Protein AF-A0A2P8W2Y6-F1 (afdb_monomer_lite)

Radius of gyration: 33.9 Å; chains: 1; bounding box: 63×38×98 Å

Foldseek 3Di:
DVVVVVVVVVVVVVVVVVVVPPPDDDPDDDPPVCVCVDPPDPVVVVVVVVVVVVVVVVVVVCVVVVVPVCVVVVVVVVVVVVVVCVVPPPVGVVVVVVVVVVVVVVVVVVVVVVVVCCVVCVVCCVVVVVVVVQVVQQAPADQEEAEEEDPVVVVVVVVCSSGHPNYHYHYDQPDLPDPQVVVCVVPVDRRPD

Sequence (193 aa):
MFLKFFYMALTRLFRQVRRETLTLAPPRRVNRLLWWLAPGLLVKRWLFLSMAGVLLVGVGGMIWLKLTPVFYTGQLLGAALRAFTTYVPNYVSGPLGILLGLGLIFWGQSRTVGAITDVLIPGNEEELLDALLTQRRLARGPKIVVIGGGTGLSNLLRGMKRYSSNITAIVTVADDGGSSGRLRRGMGGLPPG

pLDDT: mean 75.72, std 13.8, range [43.41, 96.81]

Structure (mmCIF, N/CA/C/O backbone):
data_AF-A0A2P8W2Y6-F1
#
_entry.id   AF-A0A2P8W2Y6-F1
#
loop_
_atom_site.group_PDB
_atom_site.id
_atom_site.type_symbol
_atom_site.label_atom_id
_atom_site.label_alt_id
_atom_site.label_comp_id
_atom_site.label_asym_id
_atom_site.label_entity_id
_atom_site.label_seq_id
_atom_site.pdbx_PDB_ins_code
_atom_site.Cartn_x
_atom_site.Cartn_y
_atom_site.Cartn_z
_atom_site.occupancy
_atom_site.B_iso_or_equiv
_atom_site.auth_seq_id
_atom_site.auth_comp_id
_atom_site.auth_asym_id
_atom_site.auth_atom_id
_atom_site.pdbx_PDB_model_num
ATOM 1 N N . MET A 1 1 ? 39.937 8.077 17.107 1.00 59.19 1 MET A N 1
ATOM 2 C CA . MET A 1 1 ? 38.876 8.012 18.144 1.00 59.19 1 MET A CA 1
ATOM 3 C C . MET A 1 1 ? 37.470 7.978 17.534 1.00 59.19 1 MET A C 1
ATOM 5 O O . MET A 1 1 ? 36.716 7.061 17.836 1.00 59.19 1 MET A O 1
ATOM 9 N N . PHE A 1 2 ? 37.157 8.883 16.600 1.00 55.91 2 PHE A N 1
ATOM 10 C CA . PHE A 1 2 ? 35.858 8.972 15.910 1.00 55.91 2 PHE A CA 1
ATOM 11 C C . PHE A 1 2 ? 35.444 7.689 15.159 1.00 55.91 2 PHE A C 1
ATOM 13 O O . PHE A 1 2 ? 34.303 7.247 15.247 1.00 55.91 2 PHE A O 1
ATOM 20 N N . LEU A 1 3 ? 36.400 7.017 14.507 1.00 61.06 3 LEU A N 1
ATOM 21 C CA . LEU A 1 3 ? 36.143 5.797 13.733 1.00 61.06 3 LEU A CA 1
ATOM 22 C C . LEU A 1 3 ? 35.712 4.600 14.606 1.00 61.06 3 LEU A C 1
ATOM 24 O O . LEU A 1 3 ? 34.827 3.839 14.225 1.00 61.06 3 LEU A O 1
ATOM 28 N N . LYS A 1 4 ? 36.279 4.467 15.817 1.00 63.56 4 LYS A N 1
ATOM 29 C CA . LYS A 1 4 ? 35.864 3.442 16.794 1.00 63.56 4 LYS A CA 1
ATOM 30 C C . LYS A 1 4 ? 34.476 3.738 17.363 1.00 63.56 4 LYS A C 1
ATOM 32 O O . LYS A 1 4 ? 33.698 2.810 17.563 1.00 63.56 4 LYS A O 1
ATOM 37 N N . PHE A 1 5 ? 34.152 5.013 17.584 1.00 74.69 5 PHE A N 1
ATOM 38 C CA . PHE A 1 5 ? 32.825 5.426 18.043 1.00 74.69 5 PHE A CA 1
ATOM 39 C C . PHE A 1 5 ? 31.755 5.145 16.983 1.00 74.69 5 PHE A C 1
ATOM 41 O O . PHE A 1 5 ? 30.730 4.542 17.291 1.00 74.69 5 PHE A O 1
ATOM 48 N N . PHE A 1 6 ? 32.040 5.474 15.721 1.00 70.50 6 PHE A N 1
ATOM 49 C CA . PHE A 1 6 ? 31.148 5.193 14.598 1.00 70.50 6 PHE A CA 1
ATOM 50 C C . PHE A 1 6 ? 30.934 3.687 14.398 1.00 70.50 6 PHE A C 1
ATOM 52 O O . PHE A 1 6 ? 29.796 3.233 14.312 1.00 70.50 6 PHE A O 1
ATOM 59 N N . TYR A 1 7 ? 32.006 2.887 14.436 1.00 75.44 7 TYR A N 1
ATOM 60 C CA . TYR A 1 7 ? 31.917 1.425 14.351 1.00 75.44 7 TYR A CA 1
ATOM 61 C C . TYR A 1 7 ? 31.097 0.817 15.505 1.00 75.44 7 TYR A C 1
ATOM 63 O O . TYR A 1 7 ? 30.297 -0.105 15.313 1.00 75.44 7 TYR A O 1
ATOM 71 N N . MET A 1 8 ? 31.237 1.361 16.716 1.00 78.38 8 MET A N 1
ATOM 72 C CA . MET A 1 8 ? 30.489 0.901 17.887 1.00 78.38 8 MET A CA 1
ATOM 73 C C . MET A 1 8 ? 29.012 1.330 17.858 1.00 78.38 8 MET A C 1
ATOM 75 O O . MET A 1 8 ? 28.143 0.552 18.250 1.00 78.38 8 MET A O 1
ATOM 79 N N . ALA A 1 9 ? 28.705 2.523 17.347 1.00 72.44 9 ALA A N 1
ATOM 80 C CA . ALA A 1 9 ? 27.332 2.978 17.127 1.00 72.44 9 ALA A CA 1
ATOM 81 C C . ALA A 1 9 ? 26.635 2.140 16.043 1.00 72.44 9 ALA A C 1
ATOM 83 O O . ALA A 1 9 ? 25.508 1.683 16.240 1.00 72.44 9 ALA A O 1
ATOM 84 N N . LEU A 1 10 ? 27.344 1.843 14.950 1.00 67.75 10 LEU A N 1
ATOM 85 C CA . LEU A 1 10 ? 26.839 1.028 13.847 1.00 67.75 10 LEU A CA 1
ATOM 86 C C . LEU A 1 10 ? 26.528 -0.404 14.313 1.00 67.75 10 LEU A C 1
ATOM 88 O O . LEU A 1 10 ? 25.441 -0.923 14.070 1.00 67.75 10 LEU A O 1
ATOM 92 N N . THR A 1 11 ? 27.435 -1.032 15.067 1.00 79.06 11 THR A N 1
ATOM 93 C CA . THR A 1 11 ? 27.229 -2.397 15.593 1.00 79.06 11 THR A CA 1
ATOM 94 C C . THR A 1 11 ? 26.142 -2.489 16.668 1.00 79.06 11 THR A C 1
ATOM 96 O O . THR A 1 11 ? 25.555 -3.562 16.847 1.00 79.06 11 THR A O 1
ATOM 99 N N . ARG A 1 12 ? 25.842 -1.395 17.381 1.00 71.81 12 ARG A N 1
ATOM 100 C CA . ARG A 1 12 ? 24.687 -1.309 18.292 1.00 71.81 12 ARG A CA 1
ATOM 101 C C . ARG A 1 12 ? 23.377 -1.177 17.519 1.00 71.81 12 ARG A C 1
ATOM 103 O O . ARG A 1 12 ? 22.449 -1.932 17.798 1.00 71.81 12 ARG A O 1
ATOM 110 N N . LEU A 1 13 ? 23.347 -0.323 16.497 1.00 69.50 13 LEU A N 1
ATOM 111 C CA . LEU A 1 13 ? 22.186 -0.145 15.623 1.00 69.50 13 LEU A CA 1
ATOM 112 C C . LEU A 1 13 ? 21.810 -1.460 14.916 1.00 69.50 13 LEU A C 1
ATOM 114 O O . LEU A 1 13 ? 20.659 -1.886 14.961 1.00 69.50 13 LEU A O 1
ATOM 118 N N . PHE A 1 14 ? 22.797 -2.174 14.363 1.00 67.06 14 PHE A N 1
ATOM 119 C CA . PHE A 1 14 ? 22.576 -3.477 13.722 1.00 67.06 14 PHE A CA 1
ATOM 120 C C . PHE A 1 14 ? 22.081 -4.557 14.696 1.00 67.06 14 PHE A C 1
ATOM 122 O O . PHE A 1 14 ? 21.278 -5.409 14.313 1.00 67.06 14 PHE A O 1
ATOM 129 N N . ARG A 1 15 ? 22.519 -4.531 15.963 1.00 68.00 15 ARG A N 1
ATOM 130 C CA . ARG A 1 15 ? 22.019 -5.460 16.992 1.00 68.00 15 ARG A CA 1
ATOM 131 C C . ARG A 1 15 ? 20.579 -5.163 17.402 1.00 68.00 15 ARG A C 1
ATOM 133 O O . ARG A 1 15 ? 19.836 -6.103 17.672 1.00 68.00 15 ARG A O 1
ATOM 140 N N . GLN A 1 16 ? 20.195 -3.891 17.427 1.00 67.75 16 GLN A N 1
ATOM 141 C CA . GLN A 1 16 ? 18.847 -3.463 17.785 1.00 67.75 16 GLN A CA 1
ATOM 142 C C . GLN A 1 16 ? 17.839 -3.808 16.681 1.00 67.75 16 GLN A C 1
ATOM 144 O O . GLN A 1 16 ? 16.830 -4.448 16.964 1.00 67.75 16 GLN A O 1
ATOM 149 N N . VAL A 1 17 ? 18.189 -3.549 15.416 1.00 60.25 17 VAL A N 1
ATOM 150 C CA . VAL A 1 17 ? 17.370 -3.934 14.249 1.00 60.25 17 VAL A CA 1
ATOM 151 C C . VAL A 1 17 ? 17.178 -5.454 14.167 1.00 60.25 17 VAL A C 1
ATOM 153 O O . VAL A 1 17 ? 16.086 -5.925 13.867 1.00 60.25 17 VAL A O 1
ATOM 156 N N . ARG A 1 18 ? 18.205 -6.249 14.507 1.00 57.97 18 ARG A N 1
ATOM 157 C CA . ARG A 1 18 ? 18.119 -7.720 14.478 1.00 57.97 18 ARG A CA 1
ATOM 158 C C . ARG A 1 18 ? 17.145 -8.296 15.516 1.00 57.97 18 ARG A C 1
ATOM 160 O O . ARG A 1 18 ? 16.585 -9.362 15.264 1.00 57.97 18 ARG A O 1
ATOM 167 N N . ARG A 1 19 ? 16.939 -7.626 16.659 1.00 53.72 19 ARG A N 1
ATOM 168 C CA . ARG A 1 19 ? 16.022 -8.094 17.717 1.00 53.72 19 ARG A CA 1
ATOM 169 C C . ARG A 1 19 ? 14.550 -7.851 17.386 1.00 53.72 19 ARG A C 1
ATOM 171 O O . ARG A 1 19 ? 13.730 -8.675 17.770 1.00 53.72 19 ARG A O 1
ATOM 178 N N . GLU A 1 20 ? 14.222 -6.802 16.635 1.00 53.66 20 GLU A N 1
ATOM 179 C CA . GLU A 1 20 ? 12.829 -6.525 16.242 1.00 53.66 20 GLU A CA 1
ATOM 180 C C . GLU A 1 20 ? 12.333 -7.416 15.092 1.00 53.66 20 GLU A C 1
ATOM 182 O O . GLU A 1 20 ? 11.141 -7.676 14.974 1.00 53.66 20 GLU A O 1
ATOM 187 N N . THR A 1 21 ? 13.235 -7.981 14.287 1.00 47.47 21 THR A N 1
ATOM 188 C CA . THR A 1 21 ? 12.878 -8.897 13.185 1.00 47.47 21 THR A CA 1
ATOM 189 C C . THR A 1 21 ? 12.520 -10.334 13.597 1.00 47.47 21 THR A C 1
ATOM 191 O O . THR A 1 21 ? 12.248 -11.153 12.722 1.00 47.47 21 THR A O 1
ATOM 194 N N . LEU A 1 22 ? 12.521 -10.685 14.890 1.00 51.41 22 LEU A N 1
ATOM 195 C CA . LEU A 1 22 ? 12.299 -12.071 15.347 1.00 51.41 22 LEU A CA 1
ATOM 196 C C . LEU A 1 22 ? 10.823 -12.492 15.493 1.00 51.41 22 LEU A C 1
ATOM 198 O O . LEU A 1 22 ? 10.568 -13.642 15.837 1.00 51.41 22 LEU A O 1
ATOM 202 N N . THR A 1 23 ? 9.851 -11.623 15.204 1.00 50.75 23 THR A N 1
ATOM 203 C CA . THR A 1 23 ? 8.413 -11.936 15.361 1.00 50.75 23 THR A CA 1
ATOM 204 C C . THR A 1 23 ? 7.635 -12.096 14.055 1.00 50.75 23 THR A C 1
ATOM 206 O O . THR A 1 23 ? 6.428 -12.317 14.093 1.00 50.75 23 THR A O 1
ATOM 209 N N . LEU A 1 24 ? 8.291 -12.059 12.891 1.00 50.66 24 LEU A N 1
ATOM 210 C CA . LEU A 1 24 ? 7.625 -12.268 11.603 1.00 50.66 24 LEU A CA 1
ATOM 211 C C . LEU A 1 24 ? 8.245 -13.467 10.881 1.00 50.66 24 LEU A C 1
ATOM 213 O O . LEU A 1 24 ? 9.346 -13.393 10.334 1.00 50.66 24 LEU A O 1
ATOM 217 N N . ALA A 1 25 ? 7.527 -14.591 10.901 1.00 53.88 25 ALA A N 1
ATOM 218 C CA . ALA A 1 25 ? 7.839 -15.752 10.076 1.00 53.88 25 ALA A CA 1
ATOM 219 C C . ALA A 1 25 ? 7.902 -15.328 8.593 1.00 53.88 25 ALA A C 1
ATOM 221 O O . ALA A 1 25 ? 6.975 -14.667 8.117 1.00 53.88 25 ALA A O 1
ATOM 222 N N . PRO A 1 26 ? 8.963 -15.670 7.839 1.00 43.41 26 PRO A N 1
ATOM 223 C CA . PRO A 1 26 ? 9.071 -15.231 6.458 1.00 43.41 26 PRO A CA 1
ATOM 224 C C . PRO A 1 26 ? 8.188 -16.116 5.565 1.00 43.41 26 PRO A C 1
ATOM 226 O O . PRO A 1 26 ? 8.319 -17.344 5.608 1.00 43.41 26 PRO A O 1
ATOM 229 N N . PRO A 1 27 ? 7.325 -15.542 4.710 1.00 46.50 27 PRO A N 1
ATOM 230 C CA . PRO A 1 27 ? 6.673 -16.316 3.675 1.00 46.50 27 PRO A CA 1
ATOM 231 C C . PRO A 1 27 ? 7.684 -16.682 2.579 1.00 46.50 27 PRO A C 1
ATOM 233 O O . PRO A 1 27 ? 8.727 -16.050 2.387 1.00 46.50 27 PRO A O 1
ATOM 236 N N . ARG A 1 28 ? 7.351 -17.767 1.882 1.00 55.56 28 ARG A N 1
ATOM 237 C CA . ARG A 1 28 ? 8.109 -18.447 0.826 1.00 55.56 28 ARG A CA 1
ATOM 238 C C . ARG A 1 28 ? 8.902 -17.506 -0.092 1.00 55.56 28 ARG A C 1
ATOM 240 O O . ARG A 1 28 ? 8.324 -16.721 -0.826 1.00 55.56 28 ARG A O 1
ATOM 247 N N . ARG A 1 29 ? 10.227 -17.693 -0.097 1.00 56.19 29 ARG A N 1
ATOM 248 C CA . ARG A 1 29 ? 11.159 -17.667 -1.248 1.00 56.19 29 ARG A CA 1
ATOM 249 C C . ARG A 1 29 ? 10.904 -16.644 -2.382 1.00 56.19 29 ARG A C 1
ATOM 251 O O . ARG A 1 29 ? 11.167 -16.953 -3.536 1.00 56.19 29 ARG A O 1
ATOM 258 N N . VAL A 1 30 ? 10.472 -15.422 -2.082 1.00 56.03 30 VAL A N 1
ATOM 259 C CA . VAL A 1 30 ? 10.576 -14.291 -3.023 1.00 56.03 30 VAL A CA 1
ATOM 260 C C . VAL A 1 30 ? 11.935 -13.632 -2.803 1.00 56.03 30 VAL A C 1
ATOM 262 O O . VAL A 1 30 ? 12.314 -13.389 -1.656 1.00 56.03 30 VAL A O 1
ATOM 265 N N . ASN A 1 31 ? 12.689 -13.397 -3.884 1.00 58.06 3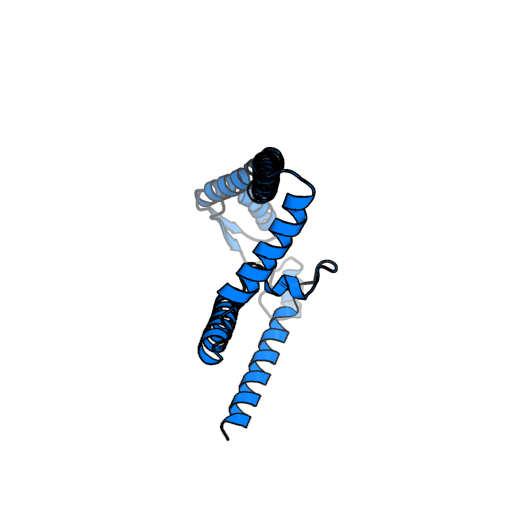1 ASN A N 1
ATOM 266 C CA . ASN A 1 31 ? 14.060 -12.877 -3.859 1.00 58.06 31 ASN A CA 1
ATOM 267 C C . ASN A 1 31 ? 14.242 -11.797 -2.785 1.00 58.06 31 ASN A C 1
ATOM 269 O O . ASN A 1 31 ? 13.655 -10.719 -2.862 1.00 58.06 31 ASN A O 1
ATOM 273 N N . ARG A 1 32 ? 15.094 -12.083 -1.791 1.00 60.44 32 ARG A N 1
ATOM 274 C CA . ARG A 1 32 ? 15.399 -11.199 -0.650 1.00 60.44 32 ARG A CA 1
ATOM 275 C C . ARG A 1 32 ? 15.792 -9.777 -1.077 1.00 60.44 32 ARG A C 1
ATOM 277 O O . ARG A 1 32 ? 15.576 -8.842 -0.317 1.00 60.44 32 ARG A O 1
ATOM 284 N N . LEU A 1 33 ? 16.340 -9.623 -2.288 1.00 58.84 33 LEU A N 1
ATOM 285 C CA . LEU A 1 33 ? 16.663 -8.331 -2.898 1.00 58.84 33 LEU A CA 1
ATOM 286 C C . LEU A 1 33 ? 15.426 -7.483 -3.236 1.00 58.84 33 LEU A C 1
ATOM 288 O O . LEU A 1 33 ? 15.447 -6.277 -3.025 1.00 58.84 33 LEU A O 1
ATOM 292 N N . LEU A 1 34 ? 14.341 -8.085 -3.732 1.00 64.56 34 LEU A N 1
ATOM 293 C CA . LEU A 1 34 ? 13.133 -7.345 -4.124 1.00 64.56 34 LEU A CA 1
ATOM 294 C C . LEU A 1 34 ? 12.362 -6.813 -2.907 1.00 64.56 34 LEU A C 1
ATOM 296 O O . LEU A 1 34 ? 11.679 -5.798 -3.007 1.00 64.56 34 LEU A O 1
ATOM 300 N N . TRP A 1 35 ? 12.541 -7.425 -1.732 1.00 59.25 35 TRP A N 1
ATOM 301 C CA . TRP A 1 35 ? 11.986 -6.926 -0.469 1.00 59.25 35 TRP A CA 1
ATOM 302 C C . TRP A 1 35 ? 12.516 -5.539 -0.079 1.00 59.25 35 TRP A C 1
ATOM 304 O O . TRP A 1 35 ? 11.822 -4.790 0.601 1.00 59.25 35 TRP A O 1
ATOM 314 N N . TRP A 1 36 ? 13.705 -5.147 -0.549 1.00 58.09 36 TRP A N 1
ATOM 315 C CA . TRP A 1 36 ? 14.262 -3.811 -0.291 1.00 58.09 36 TRP A CA 1
ATOM 316 C C . TRP A 1 36 ? 13.543 -2.714 -1.095 1.00 58.09 36 TRP A C 1
ATOM 318 O O . TRP A 1 36 ? 13.658 -1.530 -0.777 1.00 58.09 36 TRP A O 1
ATOM 328 N N . LEU A 1 37 ? 12.753 -3.111 -2.099 1.00 64.56 37 LEU A N 1
ATOM 329 C CA . LEU A 1 37 ? 11.881 -2.248 -2.894 1.00 64.56 37 LEU A CA 1
ATOM 330 C C . LEU A 1 37 ? 10.422 -2.259 -2.390 1.00 64.56 37 LEU A C 1
ATOM 332 O O . LEU A 1 37 ? 9.564 -1.625 -3.009 1.00 64.56 37 LEU A O 1
ATOM 336 N N . ALA A 1 38 ? 10.109 -2.910 -1.261 1.00 63.28 38 ALA A N 1
ATOM 337 C CA . ALA A 1 38 ? 8.760 -2.926 -0.688 1.00 63.28 38 ALA A CA 1
ATOM 338 C C . ALA A 1 38 ? 8.332 -1.529 -0.166 1.00 63.28 38 ALA A C 1
ATOM 340 O O . ALA A 1 38 ? 9.143 -0.813 0.433 1.00 63.28 38 ALA A O 1
ATOM 341 N N . PRO A 1 39 ? 7.093 -1.067 -0.436 1.00 52.25 39 PRO A N 1
ATOM 342 C CA . PRO A 1 39 ? 6.592 0.234 0.027 1.00 52.25 39 PRO A CA 1
ATOM 343 C C . PRO A 1 39 ? 6.529 0.291 1.563 1.00 52.25 39 PRO A C 1
ATOM 345 O O . PRO A 1 39 ? 5.970 -0.598 2.186 1.00 52.25 39 PRO A O 1
ATOM 348 N N . GLY A 1 40 ? 7.148 1.319 2.163 1.00 63.09 40 GLY A N 1
ATOM 349 C CA . GLY A 1 40 ? 7.237 1.509 3.623 1.00 63.09 40 GLY A CA 1
ATOM 350 C C . GLY A 1 40 ? 8.664 1.660 4.175 1.00 63.09 40 GLY A C 1
ATOM 351 O O . GLY A 1 40 ? 8.849 2.218 5.250 1.00 63.09 40 GLY A O 1
ATOM 352 N N . LEU A 1 41 ? 9.693 1.245 3.425 1.00 63.09 41 LEU A N 1
ATOM 353 C CA . LEU A 1 41 ? 11.104 1.424 3.796 1.00 63.09 41 LEU A CA 1
ATOM 354 C C . LEU A 1 41 ? 11.667 2.749 3.246 1.00 63.09 41 LEU A C 1
ATOM 356 O O . LEU A 1 41 ? 11.621 3.006 2.041 1.00 63.09 41 LEU A O 1
ATOM 360 N N . LEU A 1 42 ? 12.267 3.574 4.117 1.00 64.50 42 LEU A N 1
ATOM 361 C CA . LEU A 1 42 ? 12.885 4.872 3.770 1.00 6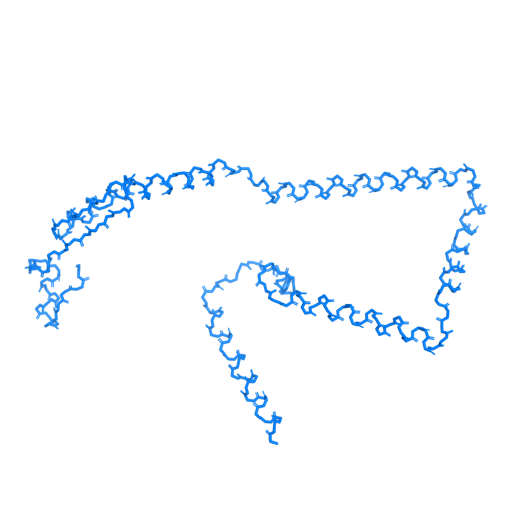4.50 42 LEU A CA 1
ATOM 362 C C . LEU A 1 42 ? 14.031 4.767 2.741 1.00 64.50 42 LEU A C 1
ATOM 364 O O . LEU A 1 42 ? 14.434 5.774 2.162 1.00 64.50 42 LEU A O 1
ATOM 368 N N . VAL A 1 43 ? 14.529 3.553 2.481 1.00 73.06 43 VAL A N 1
ATOM 369 C CA . VAL A 1 43 ? 15.632 3.246 1.555 1.00 73.06 43 VAL A CA 1
ATOM 370 C C . VAL A 1 43 ? 15.353 3.747 0.135 1.00 73.06 43 VAL A C 1
ATOM 372 O O . VAL A 1 43 ? 16.273 4.207 -0.535 1.00 73.06 43 VAL A O 1
ATOM 375 N N . LYS A 1 44 ? 14.089 3.752 -0.312 1.00 73.69 44 LYS A N 1
ATOM 376 C CA . LYS A 1 44 ? 13.722 4.167 -1.678 1.00 73.69 44 LYS A CA 1
ATOM 377 C C . LYS A 1 44 ? 14.153 5.596 -1.999 1.00 73.69 44 LYS A C 1
ATOM 379 O O . LYS A 1 44 ? 14.703 5.835 -3.066 1.00 73.69 44 LYS A O 1
ATOM 384 N N . ARG A 1 45 ? 13.942 6.538 -1.070 1.00 76.75 45 ARG A N 1
ATOM 385 C CA . ARG A 1 45 ? 14.280 7.960 -1.272 1.00 76.75 45 ARG A CA 1
ATOM 386 C C . ARG A 1 45 ? 15.783 8.147 -1.493 1.00 76.75 45 ARG A C 1
ATOM 388 O O . ARG A 1 45 ? 16.188 8.867 -2.397 1.00 76.75 45 ARG A O 1
ATOM 395 N N . TRP A 1 46 ? 16.593 7.437 -0.711 1.00 82.75 46 TRP A N 1
ATOM 396 C CA . TRP A 1 46 ? 18.052 7.471 -0.807 1.00 82.75 46 TRP A CA 1
ATOM 397 C C . TRP A 1 46 ? 18.585 6.705 -2.020 1.00 82.75 46 TRP A C 1
ATOM 399 O O . TRP A 1 46 ? 19.584 7.120 -2.595 1.00 82.75 46 TRP A O 1
ATOM 409 N N . LEU A 1 47 ? 17.900 5.639 -2.447 1.00 81.19 47 LEU A N 1
ATOM 410 C CA . LEU A 1 47 ? 18.219 4.897 -3.668 1.00 81.19 47 LEU A CA 1
ATOM 411 C C . LEU A 1 47 ? 17.985 5.750 -4.925 1.00 81.19 47 LEU A C 1
ATOM 413 O O . LEU A 1 47 ? 18.812 5.758 -5.829 1.00 81.19 47 LEU A O 1
ATOM 417 N N . PHE A 1 48 ? 16.882 6.503 -4.976 1.00 81.75 48 PHE A N 1
ATOM 418 C CA . PHE A 1 48 ? 16.642 7.444 -6.073 1.00 81.75 48 PHE A CA 1
ATOM 419 C C . PHE A 1 48 ? 17.686 8.560 -6.092 1.00 81.75 48 PHE A C 1
ATOM 421 O O . PHE A 1 48 ? 18.197 8.897 -7.157 1.00 81.75 48 PHE A O 1
ATOM 428 N N . LEU A 1 49 ? 18.048 9.091 -4.920 1.00 88.44 49 LEU A N 1
ATOM 429 C CA . LEU A 1 49 ? 19.076 10.122 -4.809 1.00 88.44 49 LEU A CA 1
ATOM 430 C C . LEU A 1 49 ? 20.462 9.605 -5.234 1.00 88.44 49 LEU A C 1
ATOM 432 O O . LEU A 1 49 ? 21.180 10.304 -5.946 1.00 88.44 49 LEU A O 1
ATOM 436 N N . SER A 1 50 ? 20.832 8.377 -4.855 1.00 84.50 50 SER A N 1
ATOM 437 C CA . SER A 1 50 ? 22.110 7.779 -5.255 1.00 84.50 50 SER A CA 1
ATOM 438 C C . SER A 1 50 ? 22.147 7.445 -6.746 1.00 84.50 50 SER A C 1
ATOM 440 O O . SER A 1 50 ? 23.147 7.723 -7.402 1.00 84.50 50 SER A O 1
ATOM 442 N N . MET A 1 51 ? 21.051 6.931 -7.308 1.00 88.69 51 MET A N 1
ATOM 443 C CA . MET A 1 51 ? 20.928 6.671 -8.744 1.00 88.69 51 MET A CA 1
ATOM 444 C C . MET A 1 51 ? 21.012 7.968 -9.561 1.00 88.69 51 MET A C 1
ATOM 446 O O . MET A 1 51 ? 21.738 8.021 -10.553 1.00 88.69 51 MET A O 1
ATOM 450 N N . ALA A 1 52 ? 20.348 9.036 -9.108 1.00 91.44 52 ALA A N 1
ATOM 451 C CA . ALA A 1 52 ? 20.464 10.364 -9.707 1.00 91.44 52 ALA A CA 1
ATOM 452 C C . ALA A 1 52 ? 21.903 10.906 -9.628 1.00 91.44 52 ALA A C 1
ATOM 454 O O . ALA A 1 52 ? 22.404 11.454 -10.608 1.00 91.44 52 ALA A O 1
ATOM 455 N N . GLY A 1 53 ? 22.594 10.699 -8.502 1.00 94.75 53 GLY A N 1
ATOM 456 C CA . GLY A 1 53 ? 24.000 11.076 -8.332 1.00 94.75 53 GLY A CA 1
ATOM 457 C C . GLY A 1 53 ? 24.946 10.329 -9.278 1.00 94.75 53 GLY A C 1
ATOM 458 O O . GLY A 1 53 ? 25.791 10.954 -9.911 1.00 94.75 53 GLY A O 1
ATOM 459 N N . VAL A 1 54 ? 24.778 9.012 -9.436 1.00 91.75 54 VAL A N 1
ATOM 460 C CA . VAL A 1 54 ? 25.576 8.197 -10.375 1.00 91.75 54 VAL A CA 1
ATOM 461 C C . VAL A 1 54 ? 25.360 8.650 -11.821 1.00 91.75 54 VAL A C 1
ATOM 463 O O . VAL A 1 54 ? 26.327 8.772 -12.572 1.00 91.75 54 VAL A O 1
ATOM 466 N N . LEU A 1 55 ? 24.118 8.959 -12.203 1.00 90.38 55 LEU A N 1
ATOM 467 C CA . LEU A 1 55 ? 23.803 9.503 -13.527 1.00 90.38 55 LEU A CA 1
ATOM 468 C C . LEU A 1 55 ? 24.461 10.869 -13.754 1.00 90.38 55 LEU A C 1
ATOM 470 O O . LEU A 1 55 ? 25.065 11.083 -14.803 1.00 90.38 55 LEU A O 1
ATOM 474 N N . LEU A 1 56 ? 24.398 11.767 -12.769 1.00 92.75 56 LEU A N 1
ATOM 475 C CA . LEU A 1 56 ? 25.045 13.082 -12.823 1.00 92.75 56 LEU A CA 1
ATOM 476 C C . LEU A 1 56 ? 26.567 12.976 -12.953 1.00 92.75 56 LEU A C 1
ATOM 478 O O . LEU A 1 56 ? 27.155 13.674 -13.774 1.00 92.75 56 LEU A O 1
ATOM 482 N N . VAL A 1 57 ? 27.199 12.080 -12.191 1.00 92.12 57 VAL A N 1
ATOM 483 C CA . VAL A 1 57 ? 28.644 11.816 -12.286 1.00 92.12 57 VAL A CA 1
ATOM 484 C C . VAL A 1 57 ? 29.001 11.229 -13.650 1.00 92.12 57 VAL A C 1
ATOM 486 O O . VAL A 1 57 ? 29.988 11.649 -14.248 1.00 92.12 57 VAL A O 1
ATOM 489 N N . GLY A 1 58 ? 28.188 10.312 -14.179 1.00 85.25 58 GLY A N 1
ATOM 490 C CA . GLY A 1 58 ? 28.376 9.758 -15.520 1.00 85.25 58 GLY A CA 1
ATOM 491 C C . GLY A 1 58 ? 28.296 10.833 -16.604 1.00 85.25 58 GLY A C 1
ATOM 492 O O . GLY A 1 58 ? 29.199 10.947 -17.430 1.00 85.25 58 GLY A O 1
ATOM 493 N N . VAL A 1 59 ? 27.255 11.670 -16.570 1.00 82.69 59 VAL A N 1
ATOM 494 C CA . VAL A 1 59 ? 27.067 12.785 -17.514 1.00 82.69 59 VAL A CA 1
ATOM 495 C C . VAL A 1 59 ? 28.189 13.815 -17.392 1.00 82.69 59 VAL A C 1
ATOM 497 O O . VAL A 1 59 ? 28.770 14.204 -18.404 1.00 82.69 59 VAL A O 1
ATOM 500 N N . GLY A 1 60 ? 28.557 14.204 -16.171 1.00 84.94 60 GLY A N 1
ATOM 501 C CA . GLY A 1 60 ? 29.672 15.115 -15.915 1.00 84.94 60 GLY A CA 1
ATOM 502 C C . GLY A 1 60 ? 31.014 14.556 -16.389 1.00 84.94 60 GLY A C 1
ATOM 503 O O . GLY A 1 60 ? 31.788 15.277 -17.014 1.00 84.94 60 GLY A O 1
ATOM 504 N N . GLY A 1 61 ? 31.266 13.262 -16.174 1.00 85.69 61 GLY A N 1
ATOM 505 C CA . GLY A 1 61 ? 32.456 12.568 -16.667 1.00 85.69 61 GLY A CA 1
ATOM 506 C C . GLY A 1 61 ? 32.515 12.506 -18.194 1.00 85.69 61 GLY A C 1
ATOM 507 O O . GLY A 1 61 ? 33.565 12.769 -18.774 1.00 85.69 61 GLY A O 1
ATOM 508 N N . MET A 1 62 ? 31.386 12.241 -18.858 1.00 75.12 62 MET A N 1
ATOM 509 C CA . MET A 1 62 ? 31.292 12.265 -20.324 1.00 75.12 62 MET A CA 1
ATOM 510 C C . MET A 1 62 ? 31.616 13.653 -20.895 1.00 75.12 62 MET A C 1
ATOM 512 O O . MET A 1 62 ? 32.369 13.759 -21.864 1.00 75.12 62 MET A O 1
ATOM 516 N N . ILE A 1 63 ? 31.104 14.716 -20.264 1.00 77.94 63 ILE A N 1
ATOM 517 C CA . ILE A 1 63 ? 31.408 16.105 -20.638 1.00 77.94 63 ILE A CA 1
ATOM 518 C C . ILE A 1 63 ? 32.892 16.420 -20.392 1.00 77.94 63 ILE A C 1
ATOM 520 O O . ILE A 1 63 ? 33.560 16.967 -21.269 1.00 77.94 63 ILE A O 1
ATOM 524 N N . TRP A 1 64 ? 33.424 16.048 -19.223 1.00 81.50 64 TRP A N 1
ATOM 525 C CA . TRP A 1 64 ? 34.801 16.343 -18.817 1.00 81.50 64 TRP A CA 1
ATOM 526 C C . TRP A 1 64 ? 35.843 15.655 -19.705 1.00 81.50 64 TRP A C 1
ATOM 528 O O . TRP A 1 64 ? 36.824 16.280 -20.105 1.00 81.50 64 TRP A O 1
ATOM 538 N N . LEU A 1 65 ? 35.597 14.400 -20.082 1.00 82.00 65 LEU A N 1
ATOM 539 C CA . LEU A 1 65 ? 36.479 13.620 -20.953 1.00 82.00 65 LEU A CA 1
ATOM 540 C C . LEU A 1 65 ? 36.351 13.990 -22.441 1.00 82.00 65 LEU A C 1
ATOM 542 O O . LEU A 1 65 ? 37.009 13.367 -23.272 1.00 82.00 65 LEU A O 1
ATOM 546 N N . LYS A 1 66 ? 35.507 14.972 -22.803 1.00 69.44 66 LYS A N 1
ATOM 547 C CA . LYS A 1 66 ? 35.170 15.329 -24.198 1.00 69.44 66 LYS A CA 1
ATOM 548 C C . LYS A 1 66 ? 34.756 14.119 -25.054 1.00 69.44 66 LYS A C 1
ATOM 550 O O . LYS A 1 66 ? 34.855 14.155 -26.281 1.00 69.44 66 LYS A O 1
ATOM 555 N N . LEU A 1 67 ? 34.266 13.052 -24.422 1.00 62.97 67 LEU A N 1
ATOM 556 C CA . LEU A 1 67 ? 33.676 11.908 -25.103 1.00 62.97 67 LEU A CA 1
ATOM 557 C C . LEU A 1 67 ? 32.306 12.371 -25.582 1.00 62.97 67 LEU A C 1
ATOM 559 O O . LEU A 1 67 ? 31.374 12.359 -24.797 1.00 62.97 67 LEU A O 1
ATOM 563 N N . THR A 1 68 ? 32.185 12.850 -26.821 1.00 65.81 68 THR A N 1
ATOM 564 C CA . THR A 1 68 ? 30.922 13.313 -27.420 1.00 65.81 68 THR A CA 1
ATOM 565 C C . THR A 1 68 ? 29.964 12.125 -27.597 1.00 65.81 68 THR A C 1
ATOM 567 O O . THR A 1 68 ? 30.008 11.452 -28.629 1.00 65.81 68 THR A O 1
ATOM 570 N N . PRO A 1 69 ? 29.052 11.827 -26.645 1.00 61.31 69 PRO A N 1
ATOM 571 C CA . PRO A 1 69 ? 28.259 10.600 -26.701 1.00 61.31 69 PRO A CA 1
ATOM 572 C C . PRO A 1 69 ? 27.199 10.729 -27.796 1.00 61.31 69 PRO A C 1
ATOM 574 O O . PRO A 1 69 ? 26.857 9.763 -28.466 1.00 61.31 69 PRO A O 1
ATOM 577 N N . VAL A 1 70 ? 26.736 11.954 -28.046 1.00 63.84 70 VAL A N 1
ATOM 578 C CA . VAL A 1 70 ? 25.765 12.291 -29.091 1.00 63.84 70 VAL A CA 1
ATOM 579 C C . VAL A 1 70 ? 26.284 11.932 -30.486 1.00 63.84 70 VAL A C 1
ATOM 581 O O . VAL A 1 70 ? 25.513 11.448 -31.310 1.00 63.84 70 VAL A O 1
ATOM 584 N N . PHE A 1 71 ? 27.588 12.088 -30.745 1.00 66.56 71 PHE A N 1
ATOM 585 C CA . PHE A 1 71 ? 28.164 11.797 -32.058 1.00 66.56 71 PHE A CA 1
ATOM 586 C C . PHE A 1 71 ? 28.255 10.289 -32.325 1.00 66.56 71 PHE A C 1
ATOM 588 O O . PHE A 1 71 ? 27.764 9.823 -33.351 1.00 66.56 71 PHE A O 1
ATOM 595 N N . TYR A 1 72 ? 28.799 9.507 -31.385 1.00 68.69 72 TYR A N 1
ATOM 596 C CA . TYR A 1 72 ? 28.928 8.052 -31.550 1.00 68.69 72 TYR A CA 1
ATOM 597 C C . TYR A 1 72 ? 27.579 7.325 -31.497 1.00 68.69 72 TYR A C 1
ATOM 599 O O . TYR A 1 72 ? 27.343 6.411 -32.286 1.00 68.69 72 TYR A O 1
ATOM 607 N N . THR A 1 73 ? 26.662 7.758 -30.624 1.00 67.12 73 THR A N 1
ATOM 608 C CA . THR A 1 73 ? 25.314 7.166 -30.539 1.00 67.12 73 THR A CA 1
ATOM 609 C C . THR A 1 73 ? 24.500 7.502 -31.789 1.00 67.12 73 THR A C 1
ATOM 611 O O . THR A 1 73 ? 23.818 6.637 -32.333 1.00 67.12 73 THR A O 1
ATOM 614 N N . GLY A 1 74 ? 24.627 8.734 -32.296 1.00 72.12 74 GLY A N 1
ATOM 615 C CA . GLY A 1 74 ? 24.023 9.154 -33.559 1.00 72.12 74 GLY A CA 1
ATOM 616 C C . GLY A 1 74 ? 24.595 8.411 -34.770 1.00 72.12 74 GLY A C 1
ATOM 617 O O . GLY A 1 74 ? 23.833 8.007 -35.647 1.00 72.12 74 GLY A O 1
ATOM 618 N N . GLN A 1 75 ? 25.910 8.163 -34.805 1.00 72.88 75 GLN A N 1
ATOM 619 C CA . GLN A 1 75 ? 26.536 7.357 -35.858 1.00 72.88 75 GLN A CA 1
ATOM 620 C C . GLN A 1 75 ? 26.092 5.896 -35.822 1.00 72.88 75 GLN A C 1
ATOM 622 O O . GLN A 1 75 ? 25.773 5.352 -36.874 1.00 72.88 75 GLN A O 1
ATOM 627 N N . LEU A 1 76 ? 26.034 5.269 -34.645 1.00 72.50 76 LEU A N 1
ATOM 628 C CA . LEU A 1 76 ? 25.580 3.883 -34.505 1.00 72.50 76 LEU A CA 1
ATOM 629 C C . LEU A 1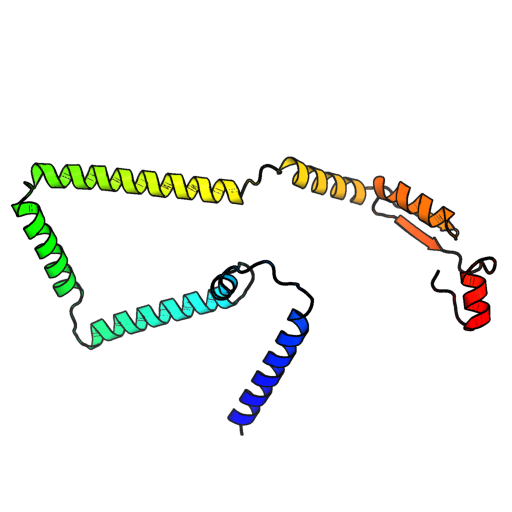 76 ? 24.114 3.724 -34.911 1.00 72.50 76 LEU A C 1
ATOM 631 O O . LEU A 1 76 ? 23.788 2.839 -35.702 1.00 72.50 76 LEU A O 1
ATOM 635 N N . LEU A 1 77 ? 23.242 4.609 -34.422 1.00 74.94 77 LEU A N 1
ATOM 636 C CA . LEU A 1 77 ? 21.823 4.591 -34.770 1.00 74.94 77 LEU A CA 1
ATOM 637 C C . LEU A 1 77 ? 21.624 4.873 -36.267 1.00 74.94 77 LEU A C 1
ATOM 639 O O . LEU A 1 77 ? 20.859 4.179 -36.930 1.00 74.94 77 LEU A O 1
ATOM 643 N N . GLY A 1 78 ? 22.360 5.839 -36.821 1.00 74.56 78 GLY A N 1
ATOM 644 C CA . GLY A 1 78 ? 22.334 6.160 -38.246 1.00 74.56 78 GLY A CA 1
ATOM 645 C C . GLY A 1 78 ? 22.868 5.033 -39.135 1.00 74.56 78 GLY A C 1
ATOM 646 O O . GLY A 1 78 ? 22.293 4.774 -40.189 1.00 74.56 78 GLY A O 1
ATOM 647 N N . ALA A 1 79 ? 23.926 4.333 -38.721 1.00 76.94 79 ALA A N 1
ATOM 648 C CA . ALA A 1 79 ? 24.472 3.183 -39.440 1.00 76.94 79 ALA A CA 1
ATOM 649 C C . ALA A 1 79 ? 23.510 1.988 -39.412 1.00 76.94 79 ALA A C 1
ATOM 651 O O . ALA A 1 79 ? 23.276 1.375 -40.452 1.00 76.94 79 ALA A O 1
ATOM 652 N N . ALA A 1 80 ? 22.896 1.706 -38.258 1.00 72.88 80 ALA A N 1
ATOM 653 C CA . ALA A 1 80 ? 21.881 0.663 -38.123 1.00 72.88 80 ALA A CA 1
ATOM 654 C C . ALA A 1 80 ? 20.641 0.963 -38.981 1.00 72.88 80 ALA A C 1
ATOM 656 O O . ALA A 1 80 ? 20.178 0.098 -39.723 1.00 72.88 80 ALA A O 1
ATOM 657 N N . LEU A 1 81 ? 20.149 2.206 -38.944 1.00 70.94 81 LEU A N 1
ATOM 658 C CA . LEU A 1 81 ? 19.016 2.638 -39.762 1.00 70.94 81 LEU A CA 1
ATOM 659 C C . LEU A 1 81 ? 19.339 2.579 -41.258 1.00 70.94 81 LEU A C 1
ATOM 661 O O . LEU A 1 81 ? 18.522 2.065 -42.010 1.00 70.94 81 LEU A O 1
ATOM 665 N N . ARG A 1 82 ? 20.525 3.027 -41.698 1.00 72.81 82 ARG A N 1
ATOM 666 C CA . ARG A 1 82 ? 20.948 2.932 -43.111 1.00 72.81 82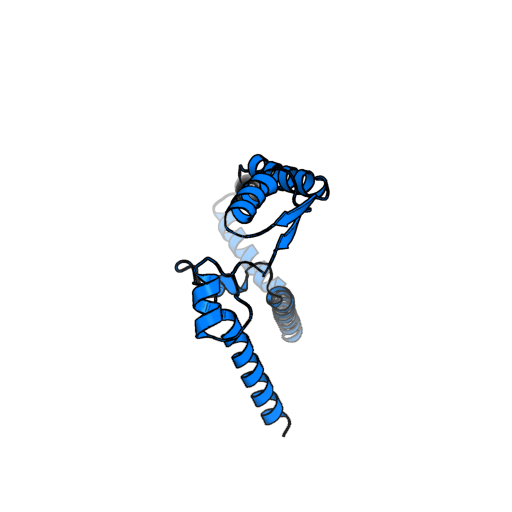 ARG A CA 1
ATOM 667 C C . ARG A 1 82 ? 21.098 1.489 -43.585 1.00 72.81 82 ARG A C 1
ATOM 669 O O . ARG A 1 82 ? 20.664 1.168 -44.687 1.00 72.81 82 ARG A O 1
ATOM 676 N N . ALA A 1 83 ? 21.684 0.615 -42.767 1.00 72.50 83 ALA A N 1
ATOM 677 C CA . ALA A 1 83 ? 21.795 -0.804 -43.095 1.00 72.50 83 ALA A CA 1
ATOM 678 C C . ALA A 1 83 ? 20.405 -1.433 -43.277 1.00 72.50 83 ALA A C 1
ATOM 680 O O . ALA A 1 83 ? 20.191 -2.192 -44.216 1.00 72.50 83 ALA A O 1
ATOM 681 N N . PHE A 1 84 ? 19.441 -1.053 -42.436 1.00 65.69 84 PHE A N 1
ATOM 682 C CA . PHE A 1 84 ? 18.066 -1.541 -42.508 1.00 65.69 84 PHE A CA 1
ATOM 683 C C . PHE A 1 84 ? 17.290 -0.972 -43.709 1.00 65.69 84 PHE A C 1
ATOM 685 O O . PHE A 1 84 ? 16.611 -1.713 -44.421 1.00 65.69 84 PHE A O 1
ATOM 692 N N . THR A 1 85 ? 17.430 0.327 -43.992 1.00 64.44 85 THR A N 1
ATOM 693 C CA . THR A 1 85 ? 16.745 0.985 -45.116 1.00 64.44 85 THR A CA 1
ATOM 694 C C . THR A 1 85 ? 17.311 0.627 -46.491 1.00 64.44 85 THR A C 1
ATOM 696 O O . THR A 1 85 ? 16.659 0.872 -47.504 1.00 64.44 85 THR A O 1
ATOM 699 N N . THR A 1 86 ? 18.491 0.001 -46.543 1.00 67.62 86 THR A N 1
ATOM 700 C CA . THR A 1 86 ? 19.056 -0.568 -47.780 1.00 67.62 86 THR A CA 1
ATOM 701 C C . THR A 1 86 ? 18.309 -1.835 -48.214 1.00 67.62 86 THR A C 1
ATOM 703 O O . THR A 1 86 ? 18.166 -2.078 -49.408 1.00 67.62 86 THR A O 1
ATOM 706 N N . TYR A 1 87 ? 17.786 -2.620 -47.263 1.00 72.31 87 TYR A N 1
ATOM 707 C CA . TYR A 1 87 ? 16.994 -3.825 -47.548 1.00 72.31 87 TYR A CA 1
ATOM 708 C C . TYR A 1 87 ? 15.490 -3.543 -47.649 1.00 72.31 87 TYR A C 1
ATOM 710 O O . TYR A 1 87 ? 14.785 -4.240 -48.376 1.00 72.31 87 TYR A O 1
ATOM 718 N N . VAL A 1 88 ? 14.991 -2.527 -46.935 1.00 67.69 88 VAL A N 1
ATOM 719 C CA . VAL A 1 88 ? 13.570 -2.154 -46.928 1.00 67.69 88 VAL A CA 1
ATOM 720 C C . VAL A 1 88 ? 13.417 -0.675 -47.298 1.00 67.69 88 VAL A C 1
ATOM 722 O O . VAL A 1 88 ? 13.782 0.186 -46.492 1.00 67.69 88 VAL A O 1
ATOM 725 N N . PRO A 1 89 ? 12.836 -0.351 -48.470 1.00 76.25 89 PRO A N 1
ATOM 726 C CA . PRO A 1 89 ? 12.677 1.026 -48.919 1.00 76.25 89 PRO A CA 1
ATOM 727 C C . PRO A 1 89 ? 12.000 1.927 -47.877 1.00 76.25 89 PRO A C 1
ATOM 729 O O . PRO A 1 89 ? 11.038 1.527 -47.219 1.00 76.25 89 PRO A O 1
ATOM 732 N N . ASN A 1 90 ? 12.471 3.173 -47.768 1.00 67.88 90 ASN A N 1
ATOM 733 C CA . ASN A 1 90 ? 12.045 4.147 -46.748 1.00 67.88 90 ASN A CA 1
ATOM 734 C C . ASN A 1 90 ? 10.526 4.391 -46.695 1.00 67.88 90 ASN A C 1
ATOM 736 O O . ASN A 1 90 ? 9.979 4.660 -45.627 1.00 67.88 90 ASN A O 1
ATOM 740 N N . TYR A 1 91 ? 9.841 4.286 -47.838 1.00 76.44 91 TYR A N 1
ATOM 741 C CA . TYR A 1 91 ? 8.391 4.477 -47.936 1.00 76.44 91 TYR A CA 1
ATOM 742 C C . TYR A 1 91 ? 7.584 3.317 -47.329 1.00 76.44 91 TYR A C 1
ATOM 744 O O . TYR A 1 91 ? 6.414 3.498 -47.008 1.00 76.44 91 TYR A O 1
ATOM 752 N N . VAL A 1 92 ? 8.202 2.145 -47.143 1.00 78.50 92 VAL A N 1
ATOM 753 C CA . VAL A 1 92 ? 7.585 0.961 -46.525 1.00 78.50 92 VAL A CA 1
ATOM 754 C C . VAL A 1 92 ? 7.975 0.857 -45.055 1.00 78.50 92 VAL A C 1
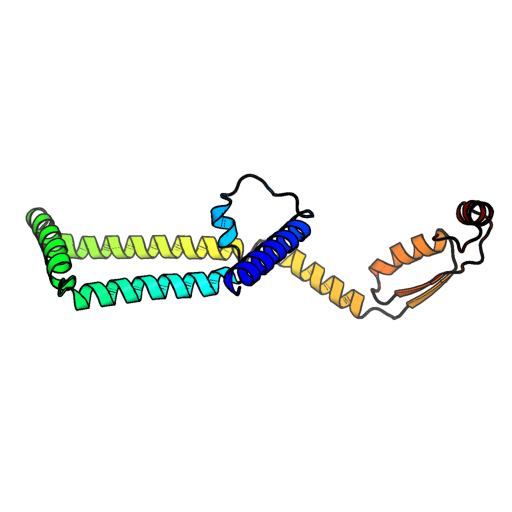ATOM 756 O O . VAL A 1 92 ? 7.112 0.677 -44.200 1.00 78.50 92 VAL A O 1
ATOM 759 N N . SER A 1 93 ? 9.266 1.005 -44.745 1.00 73.31 93 SER A N 1
ATOM 760 C CA . SER A 1 93 ? 9.802 0.816 -43.390 1.00 73.31 93 SER A CA 1
ATOM 761 C C . SER A 1 93 ? 9.333 1.882 -42.397 1.00 73.31 93 SER A C 1
ATOM 763 O O . SER A 1 93 ? 9.078 1.550 -41.240 1.00 73.31 93 SER A O 1
ATOM 765 N N . GLY A 1 94 ? 9.163 3.133 -42.837 1.00 79.00 94 GLY A N 1
ATOM 766 C CA . GLY A 1 94 ? 8.669 4.226 -41.993 1.00 79.00 94 GLY A CA 1
ATOM 767 C C . GLY A 1 94 ? 7.256 3.965 -41.451 1.00 79.00 94 GLY A C 1
ATOM 768 O O . GLY A 1 94 ? 7.085 3.871 -40.234 1.00 79.00 94 GLY A O 1
ATOM 769 N N . PRO A 1 95 ? 6.244 3.784 -42.321 1.00 85.19 95 PRO A N 1
ATOM 770 C CA . PRO A 1 95 ? 4.880 3.475 -41.890 1.00 85.19 95 PRO A CA 1
ATOM 771 C C . PRO A 1 95 ? 4.773 2.175 -41.082 1.00 85.19 95 PRO A C 1
ATOM 773 O O . PRO A 1 95 ? 4.073 2.148 -40.071 1.00 85.19 95 PRO A O 1
ATOM 776 N N . LEU A 1 96 ? 5.504 1.119 -41.465 1.00 83.38 96 LEU A N 1
ATOM 777 C CA . LEU A 1 96 ? 5.545 -0.139 -40.706 1.00 83.38 96 LEU A CA 1
ATOM 778 C C . LEU A 1 96 ? 6.108 0.055 -39.298 1.00 83.38 96 LEU A C 1
ATOM 780 O O . LEU A 1 96 ? 5.531 -0.455 -38.341 1.00 83.38 96 LEU A O 1
ATOM 784 N N . GLY A 1 97 ? 7.196 0.815 -39.154 1.00 84.62 97 GLY A N 1
ATOM 785 C CA . GLY A 1 97 ? 7.782 1.129 -37.852 1.00 84.62 97 GLY A CA 1
ATOM 786 C C . GLY A 1 97 ? 6.830 1.923 -36.958 1.00 84.62 97 GLY A C 1
ATOM 787 O O . GLY A 1 97 ? 6.727 1.633 -35.767 1.00 84.62 97 GLY A O 1
ATOM 788 N N . ILE A 1 98 ? 6.082 2.870 -37.533 1.00 86.75 98 ILE A N 1
ATOM 789 C CA . ILE A 1 98 ? 5.060 3.640 -36.809 1.00 86.75 98 ILE A CA 1
ATOM 790 C C . ILE A 1 98 ? 3.922 2.725 -36.347 1.00 86.75 98 ILE A C 1
ATOM 792 O O . ILE A 1 98 ? 3.556 2.763 -35.174 1.00 86.75 98 ILE A O 1
ATOM 796 N N . LEU A 1 99 ? 3.391 1.873 -37.227 1.00 90.75 99 LEU A N 1
ATOM 797 C CA . LEU A 1 99 ? 2.314 0.938 -36.882 1.00 90.75 99 LEU A CA 1
ATOM 798 C C . LEU A 1 99 ? 2.746 -0.060 -35.801 1.00 90.75 99 LEU A C 1
ATOM 800 O O . LEU A 1 99 ? 2.010 -0.296 -34.843 1.00 90.75 99 LEU A O 1
ATOM 804 N N . LEU A 1 100 ? 3.956 -0.606 -35.920 1.00 90.12 100 LEU A N 1
ATOM 805 C CA . LEU A 1 100 ? 4.517 -1.551 -34.957 1.00 90.12 100 LEU A CA 1
ATOM 806 C C . LEU A 1 100 ? 4.788 -0.862 -33.609 1.00 90.12 100 LEU A C 1
ATOM 808 O O . LEU A 1 100 ? 4.460 -1.411 -32.557 1.00 90.12 100 LEU A O 1
ATOM 812 N N . GLY A 1 101 ? 5.295 0.374 -33.633 1.00 90.38 101 GLY A N 1
ATOM 813 C CA . GLY A 1 101 ? 5.485 1.205 -32.444 1.00 90.38 101 GLY A CA 1
ATOM 814 C C . GLY A 1 101 ? 4.172 1.526 -31.727 1.00 90.38 101 GLY A C 1
ATOM 815 O O . GLY A 1 101 ? 4.073 1.328 -30.517 1.00 90.38 101 GLY A O 1
ATOM 816 N N . LEU A 1 102 ? 3.140 1.947 -32.463 1.00 94.19 102 LEU A N 1
ATOM 817 C CA . LEU A 1 102 ? 1.804 2.192 -31.910 1.00 94.19 102 LEU A CA 1
ATOM 818 C C . LEU A 1 102 ? 1.191 0.913 -31.324 1.00 94.19 102 LEU A C 1
ATOM 820 O O . LEU A 1 102 ? 0.624 0.955 -30.232 1.00 94.19 102 LEU A O 1
ATOM 824 N N . GLY A 1 103 ? 1.368 -0.230 -31.992 1.00 93.94 103 GLY A N 1
ATOM 825 C CA . GLY A 1 103 ? 0.934 -1.532 -31.485 1.00 93.94 103 GLY A CA 1
ATOM 826 C C . GLY A 1 103 ? 1.617 -1.914 -30.169 1.00 93.94 103 GLY A C 1
ATOM 827 O O . GLY A 1 103 ? 0.945 -2.329 -29.224 1.00 93.94 103 GLY A O 1
ATOM 828 N N . LEU A 1 104 ? 2.935 -1.717 -30.067 1.00 93.88 104 LEU A N 1
ATOM 829 C CA . LEU A 1 104 ? 3.693 -1.971 -28.836 1.00 93.88 104 LEU A CA 1
ATOM 830 C C . LEU A 1 104 ? 3.282 -1.036 -27.693 1.00 93.88 104 LEU A C 1
ATOM 832 O O . LEU A 1 104 ? 3.135 -1.499 -26.561 1.00 93.88 104 LEU A O 1
ATOM 836 N N . ILE A 1 105 ? 3.067 0.252 -27.979 1.00 92.69 105 ILE A N 1
ATOM 837 C CA . ILE A 1 105 ? 2.583 1.227 -26.991 1.00 92.69 105 ILE A CA 1
ATOM 838 C C . ILE A 1 105 ? 1.210 0.801 -26.470 1.00 92.69 105 ILE A C 1
ATOM 840 O O . ILE A 1 105 ? 1.016 0.704 -25.258 1.00 92.69 105 ILE A O 1
ATOM 844 N N . PHE A 1 106 ? 0.280 0.487 -27.372 1.00 92.38 106 PHE A N 1
ATOM 845 C CA . PHE A 1 106 ? -1.070 0.071 -27.007 1.00 92.38 106 PHE A CA 1
ATOM 846 C C . PHE A 1 106 ? -1.072 -1.224 -26.182 1.00 92.38 106 PHE A C 1
ATOM 848 O O . PHE A 1 106 ? -1.754 -1.315 -25.157 1.00 92.38 106 PHE A O 1
ATOM 855 N N . TRP A 1 107 ? -0.263 -2.210 -26.579 1.00 90.94 107 TRP A N 1
ATOM 856 C CA . TRP A 1 107 ? -0.112 -3.471 -25.853 1.00 90.94 107 TRP A CA 1
ATOM 857 C C . TRP A 1 107 ? 0.492 -3.267 -24.458 1.00 90.94 107 TRP A C 1
ATOM 859 O O . TRP A 1 107 ? -0.031 -3.785 -23.465 1.00 90.94 107 TRP A O 1
ATOM 869 N N . GLY A 1 108 ? 1.552 -2.460 -24.360 1.00 88.88 108 GLY A N 1
ATOM 870 C CA . GLY A 1 108 ? 2.206 -2.140 -23.092 1.00 88.88 108 GLY A CA 1
ATOM 871 C C . GLY A 1 108 ? 1.290 -1.375 -22.136 1.00 88.88 108 GLY A C 1
ATOM 872 O O . GLY A 1 108 ? 1.202 -1.717 -20.952 1.00 88.88 108 GLY A O 1
ATOM 873 N N . GLN A 1 109 ? 0.552 -0.387 -22.644 1.00 91.00 109 GLN A N 1
ATOM 874 C CA . GLN A 1 109 ? -0.388 0.400 -21.848 1.00 91.00 109 GLN A CA 1
ATOM 875 C C . GLN A 1 109 ? -1.547 -0.466 -21.345 1.00 91.00 109 GLN A C 1
ATOM 877 O O . GLN A 1 109 ? -1.841 -0.451 -20.150 1.00 91.00 109 GLN A O 1
ATOM 882 N N . SER A 1 110 ? -2.138 -1.289 -22.216 1.00 80.44 110 SER A N 1
ATOM 883 C CA . SER A 1 110 ? -3.246 -2.186 -21.854 1.00 80.44 110 SER A CA 1
ATOM 884 C C . SER A 1 110 ? -2.854 -3.171 -20.751 1.00 80.44 110 SER A C 1
ATOM 886 O O . SER A 1 110 ? -3.607 -3.390 -19.802 1.00 80.44 110 SER A O 1
ATOM 888 N N . ARG A 1 111 ? -1.640 -3.728 -20.819 1.00 86.94 111 ARG A N 1
ATOM 889 C CA . ARG A 1 111 ? -1.141 -4.662 -19.802 1.00 86.94 111 ARG A CA 1
ATOM 890 C C . ARG A 1 111 ? -0.808 -3.973 -18.478 1.00 86.94 111 ARG A C 1
ATOM 892 O O . ARG A 1 111 ? -1.014 -4.561 -17.420 1.00 86.94 111 ARG A O 1
ATOM 899 N N . THR A 1 112 ? -0.329 -2.732 -18.537 1.00 83.38 112 THR A N 1
ATOM 900 C CA . THR A 1 112 ? -0.040 -1.922 -17.343 1.00 83.38 112 THR A CA 1
ATOM 901 C C . THR A 1 112 ? -1.323 -1.550 -16.607 1.00 83.38 112 THR A C 1
ATOM 903 O O . THR A 1 112 ? -1.388 -1.699 -15.391 1.00 83.38 112 THR A O 1
ATOM 906 N N . VAL A 1 113 ? -2.356 -1.120 -17.338 1.00 79.25 113 VAL A N 1
ATOM 907 C CA . VAL A 1 113 ? -3.660 -0.783 -16.752 1.00 79.25 113 VAL A CA 1
ATOM 908 C C . VAL A 1 113 ? -4.274 -2.010 -16.083 1.00 79.25 113 VAL A C 1
ATOM 910 O O . VAL A 1 113 ? -4.611 -1.919 -14.909 1.00 79.25 113 VAL A O 1
ATOM 913 N N . GLY A 1 114 ? -4.306 -3.161 -16.764 1.00 73.12 114 GLY A N 1
ATOM 914 C CA . GLY A 1 114 ? -4.820 -4.408 -16.182 1.00 73.12 114 GLY A CA 1
ATOM 915 C C . GLY A 1 114 ? -4.089 -4.833 -14.900 1.00 73.12 114 GLY A C 1
ATOM 916 O O . GLY A 1 114 ? -4.718 -5.207 -13.915 1.00 73.12 114 GLY A O 1
ATOM 917 N N . ALA A 1 115 ? -2.759 -4.704 -14.868 1.00 73.19 115 ALA A N 1
ATOM 918 C CA . ALA A 1 115 ? -1.965 -5.039 -13.685 1.00 73.19 115 ALA A CA 1
ATOM 919 C C . ALA A 1 115 ? -2.204 -4.085 -12.500 1.00 73.19 115 ALA A C 1
ATOM 921 O O . ALA A 1 115 ? -2.094 -4.499 -11.348 1.00 73.19 115 ALA A O 1
ATOM 922 N N . ILE A 1 116 ? -2.509 -2.810 -12.764 1.00 75.94 116 ILE A N 1
ATOM 923 C CA . ILE A 1 116 ? -2.842 -1.838 -11.715 1.00 75.94 116 ILE A CA 1
ATOM 924 C C . ILE A 1 116 ? -4.261 -2.084 -11.208 1.00 75.94 116 ILE A C 1
ATOM 926 O O . ILE A 1 116 ? -4.462 -2.089 -9.997 1.00 75.94 116 ILE A O 1
ATOM 930 N N . THR A 1 117 ? -5.231 -2.312 -12.098 1.00 71.69 117 THR A N 1
ATOM 931 C CA . THR A 1 117 ? -6.627 -2.539 -11.702 1.00 71.69 117 THR A CA 1
ATOM 932 C C . THR A 1 117 ? -6.794 -3.796 -10.856 1.00 71.69 117 THR A C 1
ATOM 934 O O . THR A 1 117 ? -7.512 -3.735 -9.867 1.00 71.69 117 THR A O 1
ATOM 937 N N . ASP A 1 118 ? -6.062 -4.876 -11.146 1.00 70.69 118 ASP A N 1
ATOM 938 C CA . ASP A 1 118 ? -6.087 -6.106 -10.331 1.00 70.69 118 ASP A CA 1
ATOM 939 C C . ASP A 1 118 ? -5.575 -5.896 -8.896 1.00 70.69 118 ASP A C 1
ATOM 941 O O . ASP A 1 118 ? -5.987 -6.587 -7.965 1.00 70.69 118 ASP A O 1
ATOM 945 N N . VAL A 1 119 ? -4.649 -4.953 -8.701 1.00 67.81 119 VAL A N 1
ATOM 946 C CA . VAL A 1 119 ? -4.049 -4.666 -7.388 1.00 67.81 119 VAL A CA 1
ATOM 947 C C . VAL A 1 119 ? -4.827 -3.587 -6.635 1.00 67.81 119 VAL A C 1
ATOM 949 O O . VAL A 1 119 ? -4.876 -3.618 -5.405 1.00 67.81 119 VAL A O 1
ATOM 952 N N . LEU A 1 120 ? -5.409 -2.620 -7.351 1.00 63.47 120 LEU A N 1
ATOM 953 C CA . LEU A 1 120 ? -6.153 -1.503 -6.765 1.00 63.47 120 LEU A CA 1
ATOM 954 C C . LEU A 1 120 ? -7.610 -1.865 -6.456 1.00 63.47 120 LEU A C 1
ATOM 956 O O . LEU A 1 120 ? -8.162 -1.337 -5.495 1.00 63.47 120 LEU A O 1
ATOM 960 N N . ILE A 1 121 ? -8.199 -2.768 -7.244 1.00 59.31 121 ILE A N 1
ATOM 961 C CA . ILE A 1 121 ? -9.562 -3.279 -7.085 1.00 59.31 121 ILE A CA 1
ATOM 962 C C . ILE A 1 121 ? -9.471 -4.804 -6.901 1.00 59.31 121 ILE A C 1
ATOM 964 O O . ILE A 1 121 ? -9.857 -5.571 -7.786 1.00 59.31 121 ILE A O 1
ATOM 968 N N . PRO A 1 122 ? -8.933 -5.300 -5.768 1.00 57.91 122 PRO A N 1
ATOM 969 C CA . PRO A 1 122 ? -9.223 -6.671 -5.378 1.00 57.91 122 PRO A CA 1
ATOM 970 C C . PRO A 1 122 ? -10.743 -6.731 -5.208 1.00 57.91 122 PRO A C 1
ATOM 972 O O . PRO A 1 122 ? -11.288 -5.867 -4.528 1.00 57.91 122 PRO A O 1
ATOM 975 N N . GLY A 1 123 ? -11.425 -7.678 -5.859 1.00 59.84 123 GLY A N 1
ATOM 976 C CA . GLY A 1 123 ? -12.892 -7.814 -5.899 1.00 59.84 123 GLY A CA 1
ATOM 977 C C . GLY A 1 123 ? -13.553 -8.084 -4.540 1.00 59.84 123 GLY A C 1
ATOM 978 O O . GLY A 1 123 ? -14.204 -9.102 -4.359 1.00 59.84 123 GLY A O 1
ATOM 979 N N . ASN A 1 124 ? -13.341 -7.183 -3.587 1.00 59.41 124 ASN A N 1
ATOM 980 C CA . ASN A 1 124 ? -13.683 -7.269 -2.178 1.00 59.41 124 ASN A CA 1
ATOM 981 C C . ASN A 1 124 ? -13.957 -5.875 -1.582 1.00 59.41 124 ASN A C 1
ATOM 983 O O . ASN A 1 124 ? -13.876 -5.684 -0.366 1.00 59.41 124 ASN A O 1
ATOM 987 N N . GLU A 1 125 ? -14.244 -4.882 -2.437 1.00 64.25 125 GLU A N 1
ATOM 988 C CA . GLU A 1 125 ? -14.678 -3.549 -2.003 1.00 64.25 125 GLU A CA 1
ATOM 989 C C . GLU A 1 125 ? -15.878 -3.651 -1.060 1.00 64.25 125 GLU A C 1
ATOM 991 O O . GLU A 1 125 ? -15.915 -2.932 -0.068 1.00 64.25 125 GLU A O 1
ATOM 996 N N . GLU A 1 126 ? -16.790 -4.599 -1.301 1.00 65.75 126 GLU A N 1
ATOM 997 C CA . GLU A 1 126 ? -17.920 -4.875 -0.412 1.00 65.75 126 GLU A CA 1
ATOM 998 C C . GLU A 1 126 ? -17.465 -5.373 0.965 1.00 65.75 126 GLU A C 1
ATOM 1000 O O . GLU A 1 126 ? -17.897 -4.820 1.967 1.00 65.75 126 GLU A O 1
ATOM 1005 N N . GLU A 1 127 ? -16.521 -6.318 1.061 1.00 75.31 127 GLU A N 1
ATOM 1006 C CA . GLU A 1 127 ? -16.095 -6.856 2.364 1.00 75.31 127 GLU A CA 1
ATOM 1007 C C . GLU A 1 127 ? -15.326 -5.814 3.200 1.00 75.31 127 GLU A C 1
ATOM 1009 O O . GLU A 1 127 ? -15.526 -5.700 4.414 1.00 75.31 127 GLU A O 1
ATOM 1014 N N . LEU A 1 128 ? -14.480 -4.997 2.559 1.00 75.38 128 LEU A N 1
ATOM 1015 C CA . LEU A 1 128 ? -13.780 -3.896 3.232 1.00 75.38 128 LEU A CA 1
ATOM 1016 C C . LEU A 1 128 ? -14.733 -2.761 3.616 1.00 75.38 128 LEU A C 1
ATOM 1018 O O . LEU A 1 128 ? -14.628 -2.223 4.724 1.00 75.38 128 LEU A O 1
ATOM 1022 N N . LEU A 1 129 ? -15.659 -2.391 2.731 1.00 77.31 129 LEU A N 1
ATOM 1023 C CA . LEU A 1 129 ? -16.664 -1.373 3.013 1.00 77.31 129 LEU A CA 1
ATOM 1024 C C . LEU A 1 129 ? -17.589 -1.830 4.143 1.00 77.31 129 LEU A C 1
ATOM 1026 O O . LEU A 1 129 ? -17.800 -1.069 5.085 1.00 77.31 129 LEU A O 1
ATOM 1030 N N . ASP A 1 130 ? -18.055 -3.075 4.122 1.00 83.62 130 ASP A N 1
ATOM 1031 C CA . ASP A 1 130 ? -18.919 -3.652 5.152 1.00 83.62 130 ASP A CA 1
ATOM 1032 C C . ASP A 1 130 ? -18.212 -3.750 6.502 1.00 83.62 130 ASP A C 1
ATOM 1034 O O . ASP A 1 130 ? -18.798 -3.407 7.537 1.00 83.62 130 ASP A O 1
ATOM 1038 N N . ALA A 1 131 ? -16.931 -4.130 6.518 1.00 84.50 131 ALA A N 1
ATOM 1039 C CA . ALA A 1 131 ? -16.124 -4.122 7.734 1.00 84.50 131 ALA A CA 1
ATOM 1040 C C . ALA A 1 131 ? -15.971 -2.699 8.304 1.00 84.50 131 ALA A C 1
ATOM 1042 O O . ALA A 1 131 ? -16.175 -2.484 9.506 1.00 84.50 131 ALA A O 1
ATOM 1043 N N . LEU A 1 132 ? -15.681 -1.705 7.454 1.00 87.81 132 LEU A N 1
ATOM 1044 C CA . LEU A 1 132 ? -15.552 -0.301 7.862 1.00 87.81 132 LEU A CA 1
ATOM 1045 C C . LEU A 1 132 ? -16.887 0.299 8.330 1.00 87.81 132 LEU A C 1
ATOM 1047 O O . LEU A 1 132 ? -16.924 1.027 9.330 1.00 87.81 132 LEU A O 1
ATOM 1051 N N . LEU A 1 133 ? -17.990 -0.007 7.646 1.00 88.19 133 LEU A N 1
ATOM 1052 C CA . LEU A 1 133 ? -19.337 0.434 8.015 1.00 88.19 133 LEU A CA 1
ATOM 1053 C C . LEU A 1 133 ? -19.780 -0.200 9.335 1.00 88.19 133 LEU A C 1
ATOM 1055 O O . LEU A 1 133 ? -20.282 0.506 10.217 1.00 88.19 133 LEU A O 1
ATOM 1059 N N . THR A 1 134 ? -19.521 -1.496 9.518 1.00 89.19 134 THR A N 1
ATOM 1060 C CA . THR A 1 134 ? -19.783 -2.209 10.774 1.00 89.19 134 THR A CA 1
ATOM 1061 C C . THR A 1 134 ? -18.995 -1.587 11.922 1.00 89.19 134 THR A C 1
ATOM 1063 O O . THR A 1 134 ? -19.569 -1.278 12.969 1.00 89.19 134 THR A O 1
ATOM 1066 N N . GLN A 1 135 ? -17.707 -1.298 11.723 1.00 91.81 135 GLN A N 1
ATOM 1067 C CA . GLN A 1 135 ? -16.875 -0.663 12.746 1.00 91.81 135 GLN A CA 1
ATOM 1068 C C . GLN A 1 135 ? -17.378 0.742 13.112 1.00 91.81 135 GLN A C 1
ATOM 1070 O O . GLN A 1 135 ? -17.499 1.062 14.298 1.00 91.81 135 GLN A O 1
ATOM 1075 N N . ARG A 1 136 ? -17.730 1.577 12.121 1.00 92.94 136 ARG A N 1
ATOM 1076 C CA . ARG A 1 136 ? -18.306 2.912 12.374 1.00 92.94 136 ARG A CA 1
ATOM 1077 C C . ARG A 1 136 ? -19.637 2.834 13.122 1.00 92.94 136 ARG A C 1
ATOM 1079 O O . ARG A 1 136 ? -19.885 3.666 13.998 1.00 92.94 136 ARG A O 1
ATOM 1086 N N . ARG A 1 137 ? -20.483 1.852 12.799 1.00 91.88 137 ARG A N 1
ATOM 1087 C CA . ARG A 1 137 ? -21.767 1.631 13.477 1.00 91.88 137 ARG A CA 1
ATOM 1088 C C . ARG A 1 137 ? -21.566 1.235 14.940 1.00 91.88 137 ARG A C 1
ATOM 1090 O O . ARG A 1 137 ? -22.193 1.837 15.807 1.00 91.88 137 ARG A O 1
ATOM 1097 N N . LEU A 1 138 ? -20.663 0.295 15.223 1.00 94.31 138 LEU A N 1
ATOM 1098 C CA . LEU A 1 138 ? -20.342 -0.135 16.591 1.00 94.31 138 LEU A CA 1
ATOM 1099 C C . LEU A 1 138 ? -19.728 0.997 17.428 1.00 94.31 138 LEU A C 1
ATOM 1101 O O . LEU A 1 138 ? -20.079 1.136 18.601 1.00 94.31 138 LEU A O 1
ATOM 1105 N N . ALA A 1 139 ? -18.887 1.841 16.817 1.00 93.19 139 ALA A N 1
ATOM 1106 C CA . ALA A 1 139 ? -18.278 3.013 17.456 1.00 93.19 139 ALA A CA 1
ATOM 1107 C C . ALA A 1 139 ? -19.294 4.080 17.883 1.00 93.19 139 ALA A C 1
ATOM 1109 O O . ALA A 1 139 ? -19.088 4.767 18.884 1.00 93.19 139 ALA A O 1
ATOM 1110 N N . ARG A 1 140 ? -20.410 4.204 17.157 1.00 93.44 140 ARG A N 1
ATOM 1111 C CA . ARG A 1 140 ? -21.543 5.070 17.525 1.00 93.44 140 ARG A CA 1
ATOM 1112 C C . ARG A 1 140 ? -22.576 4.373 18.416 1.00 93.44 140 ARG A C 1
ATOM 1114 O O . ARG A 1 140 ? -23.593 4.979 18.744 1.00 93.44 140 ARG A O 1
ATOM 1121 N N . GLY A 1 141 ? -22.333 3.119 18.795 1.00 92.56 141 GLY A N 1
ATOM 1122 C CA . GLY A 1 141 ? -23.205 2.366 19.686 1.00 92.56 141 GLY A CA 1
ATOM 1123 C C . GLY A 1 141 ? -23.309 2.997 21.083 1.00 92.56 141 GLY A C 1
ATOM 1124 O O . GLY A 1 141 ? -22.445 3.786 21.484 1.00 92.56 141 GLY A O 1
ATOM 1125 N N . PRO A 1 142 ? -24.354 2.649 21.851 1.00 95.25 142 PRO A N 1
ATOM 1126 C CA . PRO A 1 142 ? -24.561 3.175 23.197 1.00 95.25 142 PRO A CA 1
ATOM 1127 C C . PRO A 1 142 ? -23.369 2.862 24.109 1.00 95.25 142 PRO A C 1
ATOM 1129 O O . PRO A 1 142 ? -22.717 1.825 23.963 1.00 95.25 142 PRO A O 1
ATOM 1132 N N . LYS A 1 143 ? -23.091 3.759 25.061 1.00 96.56 143 LYS A N 1
ATOM 1133 C CA . LYS A 1 143 ? -22.104 3.525 26.122 1.00 96.56 143 LYS A CA 1
ATOM 1134 C C . LYS A 1 143 ? -22.731 2.613 27.168 1.00 96.56 143 LYS A C 1
ATOM 1136 O O . LYS A 1 143 ? -23.739 2.986 27.763 1.00 96.56 143 LYS A O 1
ATOM 1141 N N . ILE A 1 144 ? -22.156 1.435 27.378 1.00 96.31 144 ILE A N 1
ATOM 1142 C CA . ILE A 1 144 ? -22.724 0.423 28.270 1.00 96.31 144 ILE A CA 1
ATOM 1143 C C . ILE A 1 144 ? -21.720 0.114 29.372 1.00 96.31 144 ILE A C 1
ATOM 1145 O O . ILE A 1 144 ? -20.583 -0.263 29.093 1.00 96.31 144 ILE A O 1
ATOM 1149 N N . VAL A 1 145 ? -22.152 0.259 30.622 1.00 96.38 145 VAL A N 1
ATOM 1150 C CA . VAL A 1 145 ? -21.391 -0.182 31.791 1.00 96.38 145 VAL A CA 1
ATOM 1151 C C . VAL A 1 145 ? -22.016 -1.472 32.294 1.00 96.38 145 VAL A C 1
ATOM 1153 O O . VAL A 1 145 ? -23.207 -1.509 32.592 1.00 96.38 145 VAL A O 1
ATOM 1156 N N . VAL A 1 146 ? -21.219 -2.531 32.366 1.00 95.25 146 VAL A N 1
ATOM 1157 C CA . VAL A 1 146 ? -21.647 -3.837 32.868 1.00 95.25 146 VAL A CA 1
ATOM 1158 C C . VAL A 1 146 ? -20.931 -4.101 34.182 1.00 95.25 146 VAL A C 1
ATOM 1160 O O . VAL A 1 146 ? -19.713 -3.971 34.244 1.00 95.25 146 VAL A O 1
ATOM 1163 N N . ILE A 1 147 ? -21.671 -4.470 35.223 1.00 93.75 147 ILE A N 1
ATOM 1164 C CA . ILE A 1 147 ? -21.129 -4.740 36.558 1.00 93.75 147 ILE A CA 1
ATOM 1165 C C . ILE A 1 147 ? -21.441 -6.194 36.911 1.00 93.75 147 ILE A C 1
ATOM 1167 O O . ILE A 1 147 ? -22.588 -6.618 36.785 1.00 93.75 147 ILE A O 1
ATOM 1171 N N . GLY A 1 148 ? -20.439 -6.970 37.320 1.00 91.06 148 GLY A N 1
ATOM 1172 C CA . GLY A 1 148 ? -20.637 -8.376 37.691 1.00 91.06 148 GLY A CA 1
ATOM 1173 C C . GLY A 1 148 ? -19.331 -9.155 37.805 1.00 91.06 148 GLY A C 1
ATOM 1174 O O . GLY A 1 148 ? -18.272 -8.561 37.962 1.00 91.06 148 GLY A O 1
ATOM 1175 N N . GLY A 1 149 ? -19.382 -10.481 37.681 1.00 85.50 149 GLY A N 1
ATOM 1176 C CA . GLY A 1 149 ? -18.203 -11.348 37.762 1.00 85.50 149 GLY A CA 1
ATOM 1177 C C . GLY A 1 149 ? -18.401 -12.701 37.077 1.00 85.50 149 GLY A C 1
ATOM 1178 O O . GLY A 1 149 ? -19.476 -13.004 36.550 1.00 85.50 149 GLY A O 1
ATOM 1179 N N . GLY A 1 150 ? -17.341 -13.511 37.066 1.00 83.88 150 GLY A N 1
ATOM 1180 C CA . GLY A 1 150 ? -17.375 -14.895 36.592 1.00 83.88 150 GLY A CA 1
ATOM 1181 C C . GLY A 1 150 ? -17.649 -15.076 35.091 1.00 83.88 150 GLY A C 1
ATOM 1182 O O . GLY A 1 150 ? -17.494 -14.178 34.260 1.00 83.88 150 GLY A O 1
ATOM 1183 N N . THR A 1 151 ? -18.061 -16.289 34.722 1.00 83.31 151 THR A N 1
ATOM 1184 C CA . THR A 1 151 ? -18.248 -16.704 33.321 1.00 83.31 151 THR A CA 1
ATOM 1185 C C . THR A 1 151 ? -19.461 -16.050 32.657 1.00 83.31 151 THR A C 1
ATOM 1187 O O . THR A 1 151 ? -19.409 -15.761 31.458 1.00 83.31 151 THR A O 1
ATOM 1190 N N . GLY A 1 152 ? -20.515 -15.749 33.425 1.00 87.25 152 GLY A N 1
ATOM 1191 C CA . GLY A 1 152 ? -21.731 -15.089 32.939 1.00 87.25 152 GLY A CA 1
ATOM 1192 C C . GLY A 1 152 ? -21.451 -13.712 32.338 1.00 87.25 152 GLY A C 1
ATOM 1193 O O . GLY A 1 152 ? -21.900 -13.422 31.227 1.00 87.25 152 GLY A O 1
ATOM 1194 N N . LEU A 1 153 ? -20.608 -12.912 33.000 1.00 92.06 153 LEU A N 1
ATOM 1195 C CA . LEU A 1 153 ? -20.167 -11.618 32.482 1.00 92.06 153 LEU A CA 1
ATOM 1196 C C . LEU A 1 153 ? -19.396 -11.773 31.161 1.00 92.06 153 LEU A C 1
ATOM 1198 O O . LEU A 1 153 ? -19.652 -11.053 30.199 1.00 92.06 153 LEU A O 1
ATOM 1202 N N . SER A 1 154 ? -18.497 -12.758 31.068 1.00 89.31 154 SER A N 1
ATOM 1203 C CA . SER A 1 154 ? -17.712 -12.998 29.847 1.00 89.31 154 SER A CA 1
ATOM 1204 C C . SER A 1 154 ? -18.573 -13.404 28.639 1.00 89.31 154 SER A C 1
ATOM 1206 O O . SER A 1 154 ? -18.257 -13.054 27.497 1.00 89.31 154 SER A O 1
ATOM 1208 N N . ASN A 1 155 ? -19.666 -14.134 28.880 1.00 93.31 155 ASN A N 1
ATOM 1209 C CA . ASN A 1 155 ? -20.602 -14.563 27.843 1.00 93.31 155 ASN A CA 1
ATOM 1210 C C . ASN A 1 155 ? -21.494 -13.399 27.399 1.00 93.31 155 ASN A C 1
ATOM 1212 O O . ASN A 1 155 ? -21.655 -13.176 26.197 1.00 93.31 155 ASN A O 1
ATOM 1216 N N . LEU A 1 156 ? -21.983 -12.601 28.352 1.00 94.06 156 LEU A N 1
ATOM 1217 C CA . LEU A 1 156 ? -22.741 -11.382 28.078 1.00 94.06 156 LEU A CA 1
ATOM 1218 C C . LEU A 1 156 ? -21.919 -10.391 27.235 1.00 94.06 156 LEU A C 1
ATOM 1220 O O . LEU A 1 156 ? -22.380 -9.936 26.187 1.00 94.06 156 LEU A O 1
ATOM 1224 N N . LEU A 1 157 ? -20.667 -10.126 27.624 1.00 95.12 157 LEU A N 1
ATOM 1225 C CA . LEU A 1 157 ? -19.768 -9.228 26.890 1.00 95.12 157 LEU A CA 1
ATOM 1226 C C . LEU A 1 157 ? -19.478 -9.725 25.464 1.00 95.12 157 LEU A C 1
ATOM 1228 O O . LEU A 1 157 ? -19.381 -8.915 24.542 1.00 95.12 157 LEU A O 1
ATOM 1232 N N . ARG A 1 158 ? -19.373 -11.044 25.249 1.00 93.94 158 ARG A N 1
ATOM 1233 C CA . ARG A 1 158 ? -19.213 -11.631 23.905 1.00 93.94 158 ARG A CA 1
ATOM 1234 C C . ARG A 1 158 ? -20.416 -11.362 23.003 1.00 93.94 158 ARG A C 1
ATOM 1236 O O . ARG A 1 158 ? -20.220 -11.056 21.828 1.00 93.94 158 ARG A O 1
ATOM 1243 N N . GLY A 1 159 ? -21.631 -11.444 23.541 1.00 94.38 159 GLY A N 1
ATOM 1244 C CA . GLY A 1 159 ? -22.846 -11.078 22.811 1.00 94.38 159 GLY A CA 1
ATOM 1245 C C . GLY A 1 159 ? -22.913 -9.576 22.530 1.00 94.38 159 GLY A C 1
ATOM 1246 O O . GLY A 1 159 ? -23.136 -9.160 21.394 1.00 94.38 159 GLY A O 1
ATOM 1247 N N . MET A 1 160 ? -22.639 -8.756 23.545 1.00 93.88 160 MET A N 1
ATOM 1248 C CA . MET A 1 160 ? -22.745 -7.298 23.453 1.00 93.88 160 MET A CA 1
ATOM 1249 C C . MET A 1 160 ? -21.754 -6.651 22.478 1.00 93.88 160 MET A C 1
ATOM 1251 O O . MET A 1 160 ? -22.092 -5.638 21.866 1.00 93.88 160 MET A O 1
ATOM 1255 N N . LYS A 1 161 ? -20.569 -7.242 22.266 1.00 93.38 161 LYS A N 1
ATOM 1256 C CA . LYS A 1 161 ? -19.580 -6.757 21.279 1.00 93.38 161 LYS A CA 1
ATOM 1257 C C . LYS A 1 161 ? -20.122 -6.672 19.846 1.00 93.38 161 LYS A C 1
ATOM 1259 O O . LYS A 1 161 ? -19.557 -5.949 19.034 1.00 93.38 161 LYS A O 1
ATOM 1264 N N . ARG A 1 162 ? -21.216 -7.378 19.535 1.00 93.00 162 ARG A N 1
ATOM 1265 C CA . ARG A 1 162 ? -21.903 -7.297 18.233 1.00 93.00 162 ARG A CA 1
ATOM 1266 C C . ARG A 1 162 ? -22.776 -6.048 18.074 1.00 93.00 162 ARG A C 1
ATOM 1268 O O . ARG A 1 162 ? -23.243 -5.789 16.973 1.00 93.00 162 ARG A O 1
ATOM 1275 N N . TYR A 1 163 ? -23.008 -5.298 19.152 1.00 92.88 163 TYR A N 1
ATOM 1276 C CA . TYR A 1 163 ? -23.955 -4.180 19.180 1.00 92.88 163 TYR A CA 1
ATOM 1277 C C . TYR A 1 163 ? -23.316 -2.839 19.565 1.00 92.88 163 TYR A C 1
ATOM 1279 O O . TYR A 1 163 ? -23.827 -1.793 19.172 1.00 92.88 163 TYR A O 1
ATOM 1287 N N . SER A 1 164 ? -22.205 -2.837 20.307 1.00 95.94 164 SER A N 1
ATOM 1288 C CA . SER A 1 164 ? -21.471 -1.614 20.655 1.00 95.94 164 SER A CA 1
ATOM 1289 C C . SER A 1 164 ? -19.991 -1.903 20.901 1.00 95.94 164 SER A C 1
ATOM 1291 O O . SER A 1 164 ? -19.646 -2.937 21.474 1.00 95.94 164 SER A O 1
ATOM 1293 N N . SER A 1 165 ? -19.113 -0.974 20.513 1.00 95.38 165 SER A N 1
ATOM 1294 C CA . SER A 1 165 ? -17.699 -0.986 20.920 1.00 95.38 165 SER A CA 1
ATOM 1295 C C . SER A 1 165 ? -17.431 -0.160 22.184 1.00 95.38 165 SER A C 1
ATOM 1297 O O . SER A 1 165 ? -16.299 -0.122 22.657 1.00 95.38 165 SER A O 1
ATOM 1299 N N . ASN A 1 166 ? -18.450 0.498 22.741 1.00 96.50 166 ASN A N 1
ATOM 1300 C CA . ASN A 1 166 ? -18.336 1.401 23.887 1.00 96.50 166 ASN A CA 1
ATOM 1301 C C . ASN A 1 166 ? -18.758 0.696 25.185 1.00 96.50 166 ASN A C 1
ATOM 1303 O O . ASN A 1 166 ? -19.702 1.122 25.852 1.00 96.50 166 ASN A O 1
ATOM 1307 N N . ILE A 1 167 ? -18.098 -0.417 25.513 1.00 96.81 167 ILE A N 1
ATOM 1308 C CA . ILE A 1 167 ? -18.455 -1.258 26.663 1.00 96.81 167 ILE A CA 1
ATOM 1309 C C . ILE A 1 167 ? -17.366 -1.175 27.734 1.00 96.81 167 ILE A C 1
ATOM 1311 O O . ILE A 1 167 ? -16.212 -1.509 27.472 1.00 96.81 167 ILE A O 1
ATOM 1315 N N . THR A 1 168 ? -17.758 -0.806 28.951 1.00 96.06 168 THR A N 1
ATOM 1316 C CA . THR A 1 168 ? -16.907 -0.843 30.146 1.00 96.06 168 THR A CA 1
ATOM 1317 C C . THR A 1 168 ? -17.420 -1.929 31.080 1.00 96.06 168 THR A C 1
ATOM 1319 O O . THR A 1 168 ? -18.587 -1.918 31.460 1.00 96.06 168 THR A O 1
ATOM 1322 N N . ALA A 1 169 ? -16.558 -2.866 31.466 1.00 95.38 169 ALA A N 1
ATOM 1323 C CA . ALA A 1 169 ? -16.894 -3.900 32.437 1.00 95.38 169 ALA A CA 1
ATOM 1324 C C . ALA A 1 169 ? -16.229 -3.598 33.785 1.00 95.38 169 ALA A C 1
ATOM 1326 O O . ALA A 1 169 ? -15.011 -3.451 33.857 1.00 95.38 169 ALA A O 1
ATOM 1327 N N . ILE A 1 170 ? -17.033 -3.523 34.841 1.00 92.56 170 ILE A N 1
ATOM 1328 C CA . ILE A 1 170 ? -16.590 -3.443 36.232 1.00 92.56 170 ILE A CA 1
ATOM 1329 C C . ILE A 1 170 ? -16.717 -4.851 36.810 1.00 92.56 170 ILE A C 1
ATOM 1331 O O . ILE A 1 170 ? -17.824 -5.361 36.997 1.00 92.56 170 ILE A O 1
ATOM 1335 N N . VAL A 1 171 ? -15.574 -5.494 37.040 1.00 89.88 171 VAL A N 1
ATOM 1336 C CA . VAL A 1 171 ? -15.512 -6.894 37.467 1.00 89.88 171 VAL A CA 1
ATOM 1337 C C . VAL A 1 171 ? -15.330 -6.974 38.978 1.00 89.88 171 VAL A C 1
ATOM 1339 O O . VAL A 1 171 ? -14.420 -6.361 39.536 1.00 89.88 171 VAL A O 1
ATOM 1342 N N . THR A 1 172 ? -16.186 -7.737 39.651 1.00 84.94 172 THR A N 1
ATOM 1343 C CA . THR A 1 172 ? -16.053 -8.020 41.080 1.00 84.94 172 THR A CA 1
ATOM 1344 C C . THR A 1 172 ? -14.885 -8.971 41.311 1.00 84.94 172 THR A C 1
ATOM 1346 O O . THR A 1 172 ? -14.867 -10.069 40.760 1.00 84.94 172 THR A O 1
ATOM 1349 N N . VAL A 1 173 ? -13.959 -8.594 42.191 1.00 75.06 173 VAL A N 1
ATOM 1350 C CA . VAL A 1 173 ? -12.807 -9.434 42.576 1.00 75.06 173 VAL A CA 1
ATOM 1351 C C . VAL A 1 173 ? -13.088 -10.249 43.853 1.00 75.06 173 VAL A C 1
ATOM 1353 O O . VAL A 1 173 ? -12.197 -10.870 44.418 1.00 75.06 173 VAL A O 1
ATOM 1356 N N . ALA A 1 174 ? -14.334 -10.235 44.338 1.00 66.38 174 ALA A N 1
ATOM 1357 C CA . ALA A 1 174 ? -14.717 -10.797 45.635 1.00 66.38 174 ALA A CA 1
ATOM 1358 C C . ALA A 1 174 ? -15.064 -12.299 45.605 1.00 66.38 174 ALA A C 1
ATOM 1360 O O . ALA A 1 174 ? -15.344 -12.871 46.656 1.00 66.38 174 ALA A O 1
ATOM 1361 N N . ASP A 1 175 ? -15.084 -12.936 44.430 1.00 65.25 175 ASP A N 1
ATOM 1362 C CA . ASP A 1 175 ? -15.543 -14.320 44.309 1.00 65.25 175 ASP A CA 1
ATOM 1363 C C . ASP A 1 175 ? -14.408 -15.329 44.570 1.00 65.25 175 ASP A C 1
ATOM 1365 O O . ASP A 1 175 ? -13.529 -15.573 43.738 1.00 65.25 175 ASP A O 1
ATOM 1369 N N . ASP A 1 176 ? -14.442 -15.923 45.763 1.00 58.25 176 ASP A N 1
ATOM 1370 C CA . ASP A 1 176 ? -13.484 -16.914 46.268 1.00 58.25 176 ASP A CA 1
ATOM 1371 C C . ASP A 1 176 ? -13.899 -18.369 46.001 1.00 58.25 176 ASP A C 1
ATOM 1373 O O . ASP A 1 176 ? -13.229 -19.310 46.448 1.00 58.25 176 ASP A O 1
ATOM 1377 N N . GLY A 1 177 ? -15.009 -18.585 45.289 1.00 59.88 177 GLY A N 1
ATOM 1378 C CA . GLY A 1 177 ? -15.613 -19.913 45.147 1.00 59.88 177 GLY A CA 1
ATOM 1379 C C . GLY A 1 177 ? -14.939 -20.841 44.125 1.00 59.88 177 GLY A C 1
ATOM 1380 O O . GLY A 1 177 ? -15.058 -22.060 44.231 1.00 59.88 177 GLY A O 1
ATOM 1381 N N . GLY A 1 178 ? -14.220 -20.295 43.136 1.00 67.62 178 GLY A N 1
ATOM 1382 C CA . GLY A 1 178 ? -13.756 -21.037 41.949 1.00 67.62 178 GLY A CA 1
ATOM 1383 C C . GLY A 1 178 ? -12.258 -21.382 41.891 1.00 67.62 178 GLY A C 1
ATOM 1384 O O . GLY A 1 178 ? -11.549 -21.435 42.898 1.00 67.62 178 GLY A O 1
ATOM 1385 N N . SER A 1 179 ? -11.734 -21.598 40.675 1.00 64.94 179 SER A N 1
ATOM 1386 C CA . SER A 1 179 ? -10.286 -21.768 40.436 1.00 64.94 179 SER A CA 1
ATOM 1387 C C . SER A 1 179 ? -9.475 -20.568 40.935 1.00 64.94 179 SER A C 1
ATOM 1389 O O . SER A 1 179 ? -8.397 -20.756 41.493 1.00 64.94 179 SER A O 1
ATOM 1391 N N . SER A 1 180 ? -10.030 -19.362 40.811 1.00 66.69 180 SER A N 1
ATOM 1392 C CA . SER A 1 180 ? -9.469 -18.109 41.323 1.00 66.69 180 SER A CA 1
ATOM 1393 C C . SER A 1 180 ? -9.317 -18.108 42.847 1.00 66.69 180 SER A C 1
ATOM 1395 O O . SER A 1 180 ? -8.273 -17.705 43.350 1.00 66.69 180 SER A O 1
ATOM 1397 N N . GLY A 1 181 ? -10.282 -18.664 43.588 1.00 64.56 181 GLY A N 1
ATOM 1398 C CA . GLY A 1 181 ? -10.178 -18.835 45.040 1.00 64.56 181 GLY A CA 1
ATOM 1399 C C . GLY A 1 181 ? -9.130 -19.870 45.459 1.00 64.56 181 GLY A C 1
ATOM 1400 O O . GLY A 1 181 ? -8.436 -19.685 46.460 1.00 64.56 181 GLY A O 1
ATOM 1401 N N . ARG A 1 182 ? -8.943 -20.941 44.667 1.00 66.81 182 ARG A N 1
ATOM 1402 C CA . ARG A 1 182 ? -7.850 -21.912 44.887 1.00 66.81 182 ARG A CA 1
ATOM 1403 C C . ARG A 1 182 ? -6.473 -21.291 44.645 1.00 66.81 182 ARG A C 1
ATOM 1405 O O . ARG A 1 182 ? -5.576 -21.505 45.455 1.00 66.81 182 ARG A O 1
ATOM 1412 N N . LEU A 1 183 ? -6.318 -20.500 43.582 1.00 65.50 183 LEU A N 1
ATOM 1413 C CA . LEU A 1 183 ? -5.084 -19.751 43.312 1.00 65.50 183 LEU A CA 1
ATOM 1414 C C . LEU A 1 183 ? -4.818 -18.676 44.373 1.00 65.50 183 LEU A C 1
ATOM 1416 O O . LEU A 1 183 ? -3.681 -18.540 44.813 1.00 65.50 183 LEU A O 1
ATOM 1420 N N . ARG A 1 184 ? -5.853 -17.976 44.851 1.00 66.56 184 ARG A N 1
ATOM 1421 C CA . ARG A 1 184 ? -5.730 -16.980 45.926 1.00 66.56 184 ARG A CA 1
ATOM 1422 C C . ARG A 1 184 ? -5.258 -17.612 47.242 1.00 66.56 184 ARG A C 1
ATOM 1424 O O . ARG A 1 184 ? -4.350 -17.078 47.872 1.00 66.56 184 ARG A O 1
ATOM 1431 N N . ARG A 1 185 ? -5.796 -18.781 47.623 1.00 68.75 185 ARG A N 1
ATOM 1432 C CA . ARG A 1 185 ? -5.328 -19.547 48.800 1.00 68.75 185 ARG A CA 1
ATOM 1433 C C . ARG A 1 185 ? -3.900 -20.085 48.644 1.00 68.75 185 ARG A C 1
ATOM 1435 O O . ARG A 1 185 ? -3.210 -20.231 49.644 1.00 68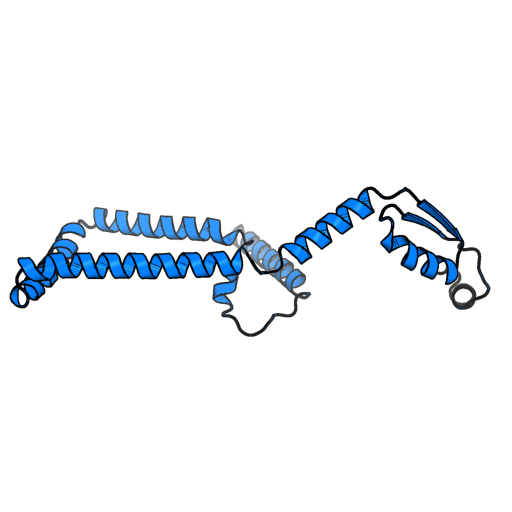.75 185 ARG A O 1
ATOM 1442 N N . GLY A 1 186 ? -3.464 -20.371 47.414 1.00 67.19 186 GLY A N 1
ATOM 1443 C CA . GLY A 1 186 ? -2.120 -20.880 47.122 1.00 67.19 186 GLY A CA 1
ATOM 1444 C C . GLY A 1 186 ? -1.037 -19.811 46.923 1.00 67.19 186 GLY A C 1
ATOM 1445 O O . GLY A 1 186 ? 0.133 -20.116 47.117 1.00 67.19 186 GLY A O 1
ATOM 1446 N N . MET A 1 187 ? -1.394 -18.580 46.531 1.00 61.41 187 MET A N 1
ATOM 1447 C CA . MET A 1 187 ? -0.425 -17.528 46.167 1.00 61.41 187 MET A CA 1
ATOM 1448 C C . MET A 1 187 ? -0.597 -16.189 46.909 1.00 61.41 187 MET A C 1
ATOM 1450 O O . MET A 1 187 ? 0.171 -15.268 46.657 1.00 61.41 187 MET A O 1
ATOM 1454 N N . GLY A 1 188 ? -1.566 -16.038 47.820 1.00 60.28 188 GLY A N 1
ATOM 1455 C CA . GLY A 1 188 ? -1.687 -14.866 48.710 1.00 60.28 188 GLY A CA 1
ATOM 1456 C C . GLY A 1 188 ? -1.988 -13.514 48.036 1.00 60.28 188 GLY A C 1
ATOM 1457 O O . GLY A 1 188 ? -2.107 -12.509 48.731 1.00 60.28 188 GLY A O 1
ATOM 1458 N N . GLY A 1 189 ? -2.123 -13.472 46.707 1.00 65.44 189 GLY A N 1
ATOM 1459 C CA . GLY A 1 189 ? -2.385 -12.267 45.914 1.00 65.44 189 GLY A CA 1
ATOM 1460 C C . GLY A 1 189 ? -3.788 -12.215 45.302 1.00 65.44 189 GLY A C 1
ATOM 1461 O O . GLY A 1 189 ? -4.550 -13.183 45.353 1.00 65.44 189 GLY A O 1
ATOM 1462 N N . LEU A 1 190 ? -4.124 -11.069 44.699 1.00 55.56 190 LEU A N 1
ATOM 1463 C CA . LEU A 1 190 ? -5.370 -10.878 43.949 1.00 55.56 190 LEU A CA 1
ATOM 1464 C C . LEU A 1 190 ? -5.430 -11.843 42.749 1.00 55.56 190 LEU A C 1
ATOM 1466 O O . LEU A 1 190 ? -4.459 -11.925 41.991 1.00 55.56 190 LEU A O 1
ATOM 1470 N N . PRO A 1 191 ? -6.539 -12.579 42.556 1.00 55.06 191 PRO A N 1
ATOM 1471 C CA . PRO A 1 191 ? -6.646 -13.527 41.459 1.00 55.06 191 PRO A CA 1
ATOM 1472 C C . PRO A 1 191 ? -6.714 -12.798 40.101 1.00 55.06 191 PRO A C 1
ATOM 1474 O O . PRO A 1 191 ? -7.483 -11.849 39.966 1.00 55.06 191 PRO A O 1
ATOM 1477 N N . PRO A 1 192 ? -5.967 -13.252 39.075 1.00 57.34 192 PRO A N 1
ATOM 1478 C CA . PRO A 1 192 ? -5.936 -12.633 37.743 1.00 57.34 192 PRO A CA 1
ATOM 1479 C C . PRO A 1 192 ? -7.098 -13.080 36.828 1.00 57.34 192 PRO A C 1
ATOM 1481 O O . PRO A 1 192 ? -6.948 -13.073 35.606 1.00 57.34 192 PRO A O 1
ATOM 1484 N N . GLY A 1 193 ? -8.204 -13.556 37.415 1.00 53.19 193 GLY A N 1
ATOM 1485 C CA . GLY A 1 193 ? -9.311 -14.227 36.719 1.00 53.19 193 GLY A CA 1
ATOM 1486 C C . GLY A 1 193 ? -10.379 -13.292 36.175 1.00 53.19 193 GLY A C 1
ATOM 1487 O O . GLY A 1 193 ? -10.657 -12.270 36.836 1.00 53.19 193 GLY A O 1
#

Secondary structure (DSSP, 8-state):
-HHHHHHHHHHHHHHHHHHHGGG-PPPS---TTGGGGSTT-THHHHHHHHHHHHHHHHHHHHHHTT--HHHHHHHHHHHHHHHHHHHS-HHHHHHHHHHHHHHHHHHHHHHHHHHHHHHH--S-HHHHHHHHHHHHHHHTSPPEEEEE-HHHHHHHHHHHTTT-S-EEEEE-----SSHHHHHHHHHSS----